Protein AF-A0A521H6G3-F1 (afdb_monomer_lite)

Structure (mmCIF, N/CA/C/O backbone):
data_AF-A0A521H6G3-F1
#
_entry.id   AF-A0A521H6G3-F1
#
loop_
_atom_site.group_PDB
_atom_site.id
_atom_site.type_symbol
_atom_site.label_atom_id
_atom_site.label_alt_id
_atom_site.label_comp_id
_atom_site.label_asym_id
_atom_site.label_entity_id
_atom_site.label_seq_id
_atom_site.pdbx_PDB_ins_code
_atom_site.Cartn_x
_atom_site.Cartn_y
_atom_site.Cartn_z
_atom_site.occupancy
_atom_site.B_iso_or_equiv
_atom_site.auth_seq_id
_atom_site.auth_comp_id
_atom_site.auth_asym_id
_atom_site.auth_atom_id
_atom_site.pdbx_PDB_model_num
ATOM 1 N N . MET A 1 1 ? -47.546 7.426 61.003 1.00 31.09 1 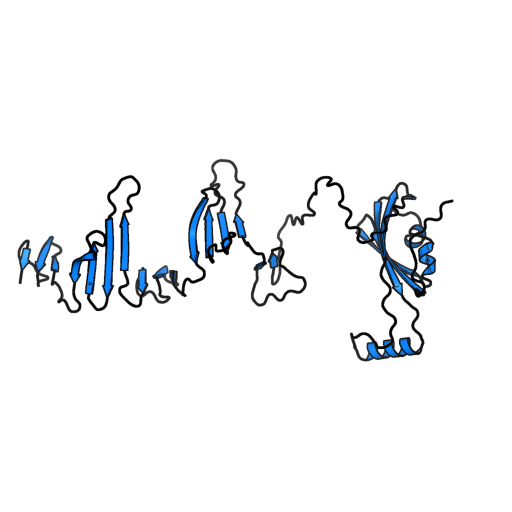MET A N 1
ATOM 2 C CA . MET A 1 1 ? -47.195 6.099 60.453 1.00 31.09 1 MET A CA 1
ATOM 3 C C . MET A 1 1 ? -47.459 6.135 58.958 1.00 31.09 1 MET A C 1
ATOM 5 O O . MET A 1 1 ? -48.602 5.984 58.551 1.00 31.09 1 MET A O 1
ATOM 9 N N . ALA A 1 2 ? -46.444 6.466 58.161 1.00 28.72 2 ALA A N 1
ATOM 10 C CA . ALA A 1 2 ? -46.563 6.468 56.707 1.00 28.72 2 ALA A CA 1
ATOM 11 C C . ALA A 1 2 ? -46.486 5.013 56.223 1.00 28.72 2 ALA A C 1
ATOM 13 O O . ALA A 1 2 ? -45.502 4.331 56.490 1.00 28.72 2 ALA A O 1
ATOM 14 N N . GLN A 1 3 ? -47.551 4.509 55.599 1.00 36.69 3 GLN A N 1
ATOM 15 C CA . GLN A 1 3 ? -47.494 3.245 54.870 1.00 36.69 3 GLN A CA 1
ATOM 16 C C . GLN A 1 3 ? -46.623 3.467 53.631 1.00 36.69 3 GLN A C 1
ATOM 18 O O . GLN A 1 3 ? -47.052 4.150 52.700 1.00 36.69 3 GLN A O 1
ATOM 23 N N . ASP A 1 4 ? -45.413 2.909 53.630 1.00 42.38 4 ASP A N 1
ATOM 24 C CA . ASP A 1 4 ? -44.557 2.824 52.447 1.00 42.38 4 ASP A CA 1
ATOM 25 C C . ASP A 1 4 ? -45.283 2.021 51.357 1.00 42.38 4 ASP A C 1
ATOM 27 O O . ASP A 1 4 ? -45.320 0.790 51.373 1.00 42.38 4 ASP A O 1
ATOM 31 N N . ARG A 1 5 ? -45.922 2.720 50.414 1.00 48.03 5 ARG A N 1
ATOM 32 C CA . ARG A 1 5 ? -46.593 2.109 49.261 1.00 48.03 5 ARG A CA 1
ATOM 33 C C . ARG A 1 5 ? -45.559 1.721 48.205 1.00 48.03 5 ARG A C 1
ATOM 35 O O . ARG A 1 5 ? -45.340 2.454 47.242 1.00 48.03 5 ARG A O 1
ATOM 42 N N . PHE A 1 6 ? -44.944 0.554 48.361 1.00 53.47 6 PHE A N 1
ATOM 43 C CA . PHE A 1 6 ? -44.214 -0.108 47.277 1.00 53.47 6 PHE A CA 1
ATOM 44 C C . PHE A 1 6 ? -45.211 -0.594 46.203 1.00 53.47 6 PHE A C 1
ATOM 46 O O . PHE A 1 6 ? -45.655 -1.728 46.275 1.00 53.47 6 PHE A O 1
ATOM 53 N N . GLN A 1 7 ? -45.568 0.306 45.272 1.00 62.00 7 GLN A N 1
ATOM 54 C CA . GLN A 1 7 ? -46.186 0.129 43.936 1.00 62.00 7 GLN A CA 1
ATOM 55 C C . GLN A 1 7 ? -47.386 -0.837 43.733 1.00 62.00 7 GLN A C 1
ATOM 57 O O . GLN A 1 7 ? -47.749 -1.667 44.558 1.00 62.00 7 GLN A O 1
ATOM 62 N N . SER A 1 8 ? -48.082 -0.649 42.603 1.00 65.94 8 SER A N 1
ATOM 63 C CA . SER A 1 8 ? -49.330 -1.328 42.233 1.00 65.94 8 SER A CA 1
ATOM 64 C C . SER A 1 8 ? -49.100 -2.786 41.829 1.00 65.94 8 SER A C 1
ATOM 66 O O . SER A 1 8 ? -48.560 -3.061 40.759 1.00 65.94 8 SER A O 1
ATOM 68 N N . ILE A 1 9 ? -49.553 -3.718 42.661 1.00 80.31 9 ILE A N 1
ATOM 69 C CA . ILE A 1 9 ? -49.666 -5.137 42.307 1.00 80.31 9 ILE A CA 1
ATOM 70 C C . ILE A 1 9 ? -50.732 -5.271 41.202 1.00 80.31 9 ILE A C 1
ATOM 72 O O . ILE A 1 9 ? -51.843 -4.774 41.409 1.00 80.31 9 ILE A O 1
ATOM 76 N N . PRO A 1 10 ? -50.436 -5.903 40.047 1.00 83.75 10 PRO A N 1
ATOM 77 C CA . PRO A 1 10 ? -51.435 -6.130 39.004 1.00 83.75 10 PRO A CA 1
ATOM 78 C C . PRO A 1 10 ? -52.637 -6.906 39.551 1.00 83.75 10 PRO A C 1
ATOM 80 O O . PRO A 1 10 ? -52.455 -7.876 40.283 1.00 83.75 10 PRO A O 1
ATOM 83 N N . GLU A 1 11 ? -53.857 -6.521 39.173 1.00 83.38 11 GLU A N 1
ATOM 84 C CA . GLU A 1 11 ? -55.089 -7.128 39.707 1.00 83.38 11 GLU A CA 1
ATOM 85 C C . GLU A 1 11 ? -55.165 -8.644 39.455 1.00 83.38 11 GLU A C 1
ATOM 87 O O . GLU A 1 11 ? -55.640 -9.396 40.302 1.00 83.38 11 GLU A O 1
ATOM 92 N N . ALA A 1 12 ? -54.621 -9.111 38.328 1.00 85.56 12 ALA A N 1
ATOM 93 C CA . ALA A 1 12 ? -54.588 -10.528 37.975 1.00 85.56 12 ALA A CA 1
ATOM 94 C C . ALA A 1 12 ? -53.473 -11.336 38.681 1.00 85.56 12 ALA A C 1
ATOM 96 O O . ALA A 1 12 ? -53.420 -12.560 38.543 1.00 85.56 12 ALA A O 1
ATOM 97 N N . ALA A 1 13 ? -52.562 -10.692 39.421 1.00 87.81 13 ALA A N 1
ATOM 98 C CA . ALA A 1 13 ? -51.428 -11.365 40.051 1.00 87.81 13 ALA A CA 1
ATOM 99 C C . ALA A 1 13 ? -51.866 -12.231 41.242 1.00 87.81 13 ALA A C 1
ATOM 101 O O . ALA A 1 13 ? -52.413 -11.737 42.228 1.00 87.81 13 ALA A O 1
ATOM 102 N N . THR A 1 14 ? -51.548 -13.524 41.197 1.00 91.81 14 THR A N 1
ATOM 103 C CA . THR A 1 14 ? -51.842 -14.459 42.291 1.00 91.81 14 THR A CA 1
ATOM 104 C C . THR A 1 14 ? -50.628 -14.751 43.152 1.00 91.81 14 THR A C 1
ATOM 106 O O . THR A 1 14 ? -50.758 -14.794 44.369 1.00 91.81 14 THR A O 1
ATOM 109 N N . SER A 1 15 ? -49.445 -14.882 42.556 1.00 90.75 15 SER A N 1
ATOM 110 C CA . SER A 1 15 ? -48.177 -15.107 43.259 1.00 90.75 15 SER A CA 1
ATOM 111 C C . SER A 1 15 ? -47.088 -14.209 42.685 1.00 90.75 15 SER A C 1
ATOM 113 O O . SER A 1 15 ? -47.284 -13.549 41.659 1.00 90.75 15 SER A O 1
ATOM 115 N N . ALA A 1 16 ? -45.946 -14.146 43.363 1.00 90.94 16 ALA A N 1
ATOM 116 C CA . ALA A 1 16 ? -44.819 -13.379 42.866 1.00 90.94 16 ALA A CA 1
ATOM 117 C C . ALA A 1 16 ? -43.470 -13.889 43.365 1.00 90.94 16 ALA A C 1
ATOM 119 O O . ALA A 1 16 ? -43.362 -14.447 44.453 1.00 90.94 16 ALA A O 1
ATOM 120 N N . GLU A 1 17 ? -42.434 -13.604 42.590 1.00 92.06 17 GLU A N 1
ATOM 121 C CA . GLU A 1 17 ? -41.042 -13.790 42.962 1.00 92.06 17 GLU A CA 1
ATOM 122 C C . GLU A 1 17 ? -40.365 -12.429 43.079 1.00 92.06 17 GLU A C 1
ATOM 124 O O . GLU A 1 17 ? -40.428 -11.614 42.159 1.00 92.06 17 GLU A O 1
ATOM 129 N N . VAL A 1 18 ? -39.685 -12.196 44.198 1.00 91.12 18 VAL A N 1
ATOM 130 C CA . VAL A 1 18 ? -38.827 -11.030 44.391 1.00 91.12 18 VAL A CA 1
ATOM 131 C C . VAL A 1 18 ? -37.377 -11.483 44.345 1.00 91.12 18 VAL A C 1
ATOM 133 O O . VAL A 1 18 ? -36.934 -12.276 45.178 1.00 91.12 18 VAL A O 1
ATOM 136 N N . ARG A 1 19 ? -36.631 -10.941 43.390 1.00 92.69 19 ARG A N 1
ATOM 137 C CA . ARG A 1 19 ? -35.183 -11.080 43.283 1.00 92.69 19 ARG A CA 1
ATOM 138 C C . ARG A 1 19 ? -34.535 -9.790 43.766 1.00 92.69 19 ARG A C 1
ATOM 140 O O . ARG A 1 19 ? -34.855 -8.723 43.249 1.00 92.69 19 ARG A O 1
ATOM 147 N N . VAL A 1 20 ? -33.624 -9.871 44.734 1.00 89.69 20 VAL A N 1
ATOM 148 C CA . VAL A 1 20 ? -32.908 -8.701 45.264 1.00 89.69 20 VAL A CA 1
ATOM 149 C C . VAL A 1 20 ? -31.405 -8.889 45.115 1.00 89.69 20 VAL A C 1
ATOM 151 O O . VAL A 1 20 ? -30.861 -9.920 45.501 1.00 89.69 20 VAL A O 1
ATOM 154 N N . VAL A 1 21 ? -30.738 -7.873 44.574 1.00 87.62 21 VAL A N 1
ATOM 155 C CA . VAL A 1 21 ? -29.281 -7.738 44.562 1.00 87.62 21 VAL A CA 1
ATOM 156 C C . VAL A 1 21 ? -28.878 -6.878 45.755 1.00 87.62 21 VAL A C 1
ATOM 158 O O . VAL A 1 21 ? -29.331 -5.737 45.889 1.00 87.62 21 VAL A O 1
ATOM 161 N N . MET A 1 22 ? -28.061 -7.453 46.631 1.00 84.88 22 MET A N 1
ATOM 162 C CA . MET A 1 22 ? -27.534 -6.819 47.835 1.00 84.88 22 MET A CA 1
ATOM 163 C C . MET A 1 22 ? -26.331 -5.908 47.521 1.00 84.88 22 MET A C 1
ATOM 165 O O . MET A 1 22 ? -25.720 -6.048 46.458 1.00 84.88 22 MET A O 1
ATOM 169 N N . PRO A 1 23 ? -25.938 -5.009 48.445 1.00 79.81 23 PRO A N 1
ATOM 170 C CA . PRO A 1 23 ? -24.787 -4.120 48.262 1.00 79.81 23 PRO A CA 1
ATOM 171 C C . PRO A 1 23 ? -23.452 -4.842 48.030 1.00 79.81 23 PRO A C 1
ATOM 173 O O . PRO A 1 23 ? -22.565 -4.291 47.388 1.00 79.81 23 PRO A O 1
ATOM 176 N N . ASP A 1 24 ? -23.310 -6.067 48.541 1.00 77.25 24 ASP A N 1
ATOM 177 C CA . ASP A 1 24 ? -22.127 -6.921 48.381 1.00 77.25 24 ASP A CA 1
ATOM 178 C C . ASP A 1 24 ? -22.171 -7.796 47.111 1.00 77.25 24 ASP A C 1
ATOM 180 O O . ASP A 1 24 ? -21.312 -8.651 46.909 1.00 77.25 24 ASP A O 1
ATOM 184 N N . GLY A 1 25 ? -23.182 -7.602 46.257 1.00 75.31 25 GLY A N 1
ATOM 185 C CA . GLY A 1 25 ? -23.378 -8.356 45.020 1.00 75.31 25 GLY A CA 1
ATOM 186 C C . GLY A 1 25 ? -24.083 -9.703 45.195 1.00 75.31 25 GLY A C 1
ATOM 187 O O . GLY A 1 25 ? -24.395 -10.351 44.194 1.00 75.31 25 GLY A O 1
ATOM 188 N N . ARG A 1 26 ? -24.398 -10.136 46.426 1.00 83.56 26 ARG A N 1
ATOM 189 C CA . ARG A 1 26 ? -25.187 -11.357 46.642 1.00 83.56 26 ARG A CA 1
ATOM 190 C C . ARG A 1 26 ? -26.602 -11.191 46.102 1.00 83.56 26 ARG A C 1
ATOM 192 O O . ARG A 1 26 ? -27.211 -10.130 46.214 1.00 83.56 26 ARG A O 1
ATOM 199 N N . ILE A 1 27 ? -27.151 -12.277 45.567 1.00 85.88 27 ILE A N 1
ATOM 200 C CA . ILE A 1 27 ? -28.510 -12.311 45.025 1.00 85.88 27 ILE A CA 1
ATOM 201 C C . ILE A 1 27 ? -29.369 -13.213 45.904 1.00 85.88 27 ILE A C 1
ATOM 203 O O . ILE A 1 27 ? -28.980 -14.340 46.213 1.00 85.88 27 ILE A O 1
ATOM 207 N N . THR A 1 28 ? -30.547 -12.731 46.292 1.00 86.81 28 THR A N 1
ATOM 208 C CA . THR A 1 28 ? -31.575 -13.548 46.940 1.00 86.81 28 THR A CA 1
ATOM 209 C C . THR A 1 28 ? -32.836 -13.599 46.107 1.00 86.81 28 THR A C 1
ATOM 211 O O . THR A 1 28 ? -33.206 -12.638 45.437 1.00 86.81 28 THR A O 1
ATOM 214 N N . HIS A 1 29 ? -33.494 -14.749 46.174 1.00 90.19 29 HIS A N 1
ATOM 215 C CA . HIS A 1 29 ? -34.778 -15.005 45.546 1.00 90.19 29 HIS A CA 1
ATOM 216 C C . HIS A 1 29 ? -35.776 -15.350 46.636 1.00 90.19 29 HIS A C 1
ATOM 218 O O . HIS A 1 29 ? -35.475 -16.146 47.531 1.00 90.19 29 HIS A O 1
ATOM 224 N N . ARG A 1 30 ? -36.964 -14.759 46.567 1.00 88.88 30 ARG A N 1
ATOM 225 C CA . ARG A 1 30 ? -38.040 -15.059 47.498 1.00 88.88 30 ARG A CA 1
ATOM 226 C C . ARG A 1 30 ? -39.362 -15.196 46.773 1.00 88.88 30 ARG A C 1
ATOM 228 O O . ARG A 1 30 ? -39.828 -14.258 46.136 1.00 88.88 30 ARG A O 1
ATOM 235 N N . GLN A 1 31 ? -39.954 -16.371 46.921 1.00 91.75 31 GLN A N 1
ATOM 236 C CA . GLN A 1 31 ? -41.274 -16.690 46.400 1.00 91.75 31 GLN A CA 1
ATOM 237 C C . GLN A 1 31 ? -42.350 -16.281 47.411 1.00 91.75 31 GLN A C 1
ATOM 239 O O . GLN A 1 31 ? -42.175 -16.450 48.620 1.00 91.75 31 GLN A O 1
ATOM 244 N N . PHE A 1 32 ? -43.455 -15.751 46.899 1.00 90.31 32 PHE A N 1
ATOM 245 C CA . PHE A 1 32 ? -44.647 -15.379 47.647 1.00 90.31 32 PHE A CA 1
ATOM 246 C C . PHE A 1 32 ? -45.860 -16.065 47.027 1.00 90.31 32 PHE A C 1
ATOM 248 O O . PHE A 1 32 ? -46.246 -15.757 45.898 1.00 90.31 32 PHE A O 1
ATOM 255 N N . ASP A 1 33 ? -46.507 -16.938 47.799 1.00 89.88 33 ASP A N 1
ATOM 256 C CA . ASP A 1 33 ? -47.715 -17.659 47.369 1.00 89.88 33 ASP A CA 1
ATOM 257 C C . ASP A 1 33 ? -48.906 -16.724 47.121 1.00 89.88 33 ASP A C 1
ATOM 259 O O . ASP A 1 33 ? -49.859 -17.086 46.436 1.00 89.88 33 ASP A O 1
ATOM 263 N N . ARG A 1 34 ? -48.855 -15.512 47.689 1.00 89.31 34 ARG A N 1
ATOM 264 C CA . ARG A 1 34 ? -49.832 -14.444 47.477 1.00 89.31 34 ARG A CA 1
ATOM 265 C C . ARG A 1 34 ? -49.117 -13.165 47.062 1.00 89.31 34 ARG A C 1
ATOM 267 O O . ARG A 1 34 ? -48.385 -12.588 47.864 1.00 89.31 34 ARG A O 1
ATOM 274 N N . ALA A 1 35 ? -49.394 -12.667 45.858 1.00 87.75 35 ALA A N 1
ATOM 275 C CA . ALA A 1 35 ? -48.795 -11.432 45.337 1.00 87.75 35 ALA A CA 1
ATOM 276 C C . ALA A 1 35 ? -49.002 -10.221 46.274 1.00 87.75 35 ALA A C 1
ATOM 278 O O . ALA A 1 35 ? -48.122 -9.372 46.406 1.00 87.75 35 ALA A O 1
ATOM 279 N N . ALA A 1 36 ? -50.124 -10.187 47.005 1.00 86.56 36 ALA A N 1
ATOM 280 C CA . ALA A 1 36 ? -50.428 -9.169 48.014 1.00 86.56 36 ALA A CA 1
ATOM 281 C C . ALA A 1 36 ? -49.380 -9.048 49.136 1.00 86.56 36 ALA A C 1
ATOM 283 O O . ALA A 1 36 ? -49.264 -7.994 49.760 1.00 86.56 36 ALA A O 1
ATOM 284 N N . GLU A 1 37 ? -48.592 -10.092 49.405 1.00 86.69 37 GLU A N 1
ATOM 285 C CA . GLU A 1 37 ? -47.565 -10.047 50.451 1.00 86.69 37 GLU A CA 1
ATOM 286 C C . GLU A 1 37 ? -46.374 -9.158 50.104 1.00 86.69 37 GLU A C 1
ATOM 288 O O . GLU A 1 37 ? -45.684 -8.693 51.014 1.00 86.69 37 GLU A O 1
ATOM 293 N N . ILE A 1 38 ? -46.178 -8.839 48.822 1.00 85.94 38 ILE A N 1
ATOM 294 C CA . ILE A 1 38 ? -45.153 -7.888 48.381 1.00 85.94 38 ILE A CA 1
ATOM 295 C C . ILE A 1 38 ? -45.365 -6.521 49.028 1.00 85.94 38 ILE A C 1
ATOM 297 O O . ILE A 1 38 ? -44.388 -5.873 49.405 1.00 85.94 38 ILE A O 1
ATOM 301 N N . ALA A 1 39 ? -46.622 -6.116 49.240 1.00 82.50 39 ALA A N 1
ATOM 302 C CA . ALA A 1 39 ? -46.975 -4.829 49.834 1.00 82.50 39 ALA A CA 1
ATOM 303 C C . ALA A 1 39 ? -46.455 -4.653 51.275 1.00 82.50 39 ALA A C 1
ATOM 305 O O . ALA A 1 39 ? -46.417 -3.534 51.779 1.00 82.50 39 ALA A O 1
ATOM 306 N N . LYS A 1 40 ? -46.010 -5.732 51.942 1.00 82.31 40 LYS A N 1
ATOM 307 C CA . LYS A 1 40 ? -45.325 -5.664 53.246 1.00 82.31 40 LYS A CA 1
ATOM 308 C C . LYS A 1 40 ? -43.911 -5.052 53.146 1.00 82.31 40 LYS A C 1
ATOM 310 O O . LYS A 1 40 ? -43.298 -4.768 54.174 1.00 82.31 40 LYS A O 1
ATOM 315 N N . GLY A 1 41 ? -43.404 -4.841 51.929 1.00 81.81 41 GLY A N 1
ATOM 316 C CA . GLY A 1 41 ? -42.199 -4.071 51.625 1.00 81.81 41 GLY A CA 1
ATOM 317 C C . GLY A 1 41 ? -40.868 -4.808 51.844 1.00 81.81 41 GLY A C 1
ATOM 318 O O . GLY A 1 41 ? -40.845 -5.956 52.296 1.00 81.81 41 GLY A O 1
ATOM 319 N N . PRO A 1 42 ? -39.725 -4.154 51.563 1.00 83.31 42 PRO A N 1
ATOM 320 C CA . PRO A 1 42 ? -38.432 -4.830 51.463 1.00 83.31 42 PRO A CA 1
ATOM 321 C C . PRO A 1 42 ? -37.895 -5.415 52.768 1.00 83.31 42 PRO A C 1
ATOM 323 O O . PRO A 1 42 ? -37.175 -6.409 52.730 1.00 83.31 42 PRO A O 1
ATOM 326 N N . ARG A 1 43 ? -38.303 -4.891 53.932 1.00 83.44 43 ARG A N 1
ATOM 327 C CA . ARG A 1 43 ? -38.038 -5.545 55.231 1.00 83.44 43 ARG A CA 1
ATOM 328 C C . ARG A 1 43 ? -38.638 -6.947 55.265 1.00 83.44 43 ARG A C 1
ATOM 330 O O . ARG A 1 43 ? -38.002 -7.888 55.731 1.00 83.44 43 ARG A O 1
ATOM 337 N N . HIS A 1 44 ? -39.849 -7.098 54.734 1.00 84.88 44 HIS A N 1
ATOM 338 C CA . HIS A 1 44 ? -40.475 -8.402 54.636 1.00 84.88 44 HIS A CA 1
ATOM 339 C C . HIS A 1 44 ? -39.757 -9.296 53.632 1.00 84.88 44 HIS A C 1
ATOM 341 O O . HIS A 1 44 ? -39.700 -10.488 53.885 1.00 84.88 44 HIS A O 1
ATOM 347 N N . TRP A 1 45 ? -39.182 -8.759 52.550 1.00 86.12 45 TRP A N 1
ATOM 348 C CA . TRP A 1 45 ? -38.470 -9.544 51.533 1.00 86.12 45 TRP A CA 1
ATOM 349 C C . TRP A 1 45 ? -37.115 -10.063 52.035 1.00 86.12 45 TRP A C 1
ATOM 351 O O . TRP A 1 45 ? -36.803 -11.237 51.838 1.00 86.12 45 TRP A O 1
ATOM 361 N N . LEU A 1 46 ? -36.357 -9.210 52.730 1.00 80.50 46 LEU A N 1
ATOM 362 C CA . LEU A 1 46 ? -34.967 -9.441 53.140 1.00 80.50 46 LEU A CA 1
ATOM 363 C C . LEU A 1 46 ? -34.803 -10.198 54.470 1.00 80.50 46 LEU A C 1
ATOM 365 O O . LEU A 1 46 ? -33.752 -10.790 54.696 1.00 80.50 46 LEU A O 1
ATOM 369 N N . GLY A 1 47 ? -35.817 -10.195 55.345 1.00 74.38 47 GLY A N 1
ATOM 370 C CA . GLY A 1 47 ? -35.705 -10.742 56.704 1.00 74.38 47 GLY A CA 1
ATOM 371 C C . GLY A 1 47 ? -35.200 -9.707 57.722 1.00 74.38 47 GLY A C 1
ATOM 372 O O . GLY A 1 47 ? -35.335 -8.502 57.518 1.00 74.38 47 GLY A O 1
ATOM 373 N N . THR A 1 48 ? -34.669 -10.161 58.862 1.00 67.75 48 THR A N 1
ATOM 374 C CA . THR A 1 48 ? -34.229 -9.275 59.957 1.00 67.75 48 THR A CA 1
ATOM 375 C C . THR A 1 48 ? -32.805 -8.754 59.739 1.00 67.75 48 THR A C 1
ATOM 377 O O . THR A 1 48 ? -31.897 -9.552 59.525 1.00 67.75 48 THR A O 1
ATOM 380 N N . SER A 1 49 ? -32.620 -7.435 59.880 1.00 75.38 49 SER A N 1
ATOM 381 C CA . SER A 1 49 ? -31.334 -6.704 59.853 1.00 75.38 49 SER A CA 1
ATOM 382 C C . SER A 1 49 ? -30.595 -6.677 58.503 1.00 75.38 49 SER A C 1
ATOM 384 O O . SER A 1 49 ? -29.547 -7.308 58.364 1.00 75.38 49 SER A O 1
ATOM 386 N N . PRO A 1 50 ? -31.093 -5.924 57.502 1.00 81.25 50 PRO A N 1
ATOM 387 C CA . PRO A 1 50 ? -30.354 -5.711 56.262 1.00 81.25 50 PRO A CA 1
ATOM 388 C C . PRO A 1 50 ? -29.102 -4.858 56.495 1.00 81.25 50 PRO A C 1
ATOM 390 O O . PRO A 1 50 ? -29.130 -3.902 57.269 1.00 81.25 50 PRO A O 1
ATOM 393 N N . ALA A 1 51 ? -28.013 -5.192 55.802 1.00 83.69 51 ALA A N 1
ATOM 394 C CA . ALA A 1 51 ? -26.799 -4.384 55.802 1.00 83.69 51 ALA A CA 1
ATOM 395 C C . ALA A 1 51 ? -27.053 -3.017 55.152 1.00 83.69 51 ALA A C 1
ATOM 397 O O . ALA A 1 51 ? -27.872 -2.902 54.235 1.00 83.69 51 ALA A O 1
ATOM 398 N N . ASP A 1 52 ? -26.323 -1.997 55.590 1.00 82.19 52 ASP A N 1
ATOM 399 C CA . ASP A 1 52 ? -26.373 -0.679 54.965 1.00 82.19 52 ASP A CA 1
ATOM 400 C C . ASP A 1 52 ? -25.849 -0.738 53.522 1.00 82.19 52 ASP A C 1
ATOM 402 O O . ASP A 1 52 ? -24.857 -1.403 53.223 1.00 82.19 52 ASP A O 1
ATOM 406 N N . GLY A 1 53 ? -26.513 -0.022 52.615 1.00 78.56 53 GLY A N 1
ATOM 407 C CA . GLY A 1 53 ? -26.126 0.051 51.207 1.00 78.56 53 GLY A CA 1
ATOM 408 C C . GLY A 1 53 ? -27.306 0.143 50.242 1.00 78.56 53 GLY A C 1
ATOM 409 O O . GLY A 1 53 ? -28.462 0.265 50.648 1.00 78.56 53 GLY A O 1
ATOM 410 N N . LEU A 1 54 ? -27.001 0.143 48.942 1.00 83.12 54 LEU A N 1
ATOM 411 C CA . LEU A 1 54 ? -27.993 0.195 47.867 1.00 83.12 54 LEU A CA 1
ATOM 412 C C . LEU A 1 54 ? -28.440 -1.218 47.480 1.00 83.12 54 LEU A C 1
ATOM 414 O O . LEU A 1 54 ? -27.609 -2.058 47.149 1.00 83.12 54 LEU A O 1
ATOM 418 N N . TYR A 1 55 ? -29.749 -1.437 47.452 1.00 86.19 55 TYR A N 1
ATOM 419 C CA . TYR A 1 55 ? -30.368 -2.671 46.986 1.00 86.19 55 TYR A CA 1
ATOM 420 C C . TYR A 1 55 ? -31.106 -2.403 45.680 1.00 86.19 55 TYR A C 1
ATOM 422 O O . TYR A 1 55 ? -31.781 -1.380 45.542 1.00 86.19 55 TYR A O 1
ATOM 430 N N . ARG A 1 56 ? -31.016 -3.339 44.735 1.00 87.12 56 ARG A N 1
ATOM 431 C CA . ARG A 1 56 ? -31.816 -3.338 43.501 1.00 87.12 56 ARG A CA 1
ATOM 432 C C . ARG A 1 56 ? -32.716 -4.556 43.498 1.00 87.12 56 ARG A C 1
ATOM 434 O O . ARG A 1 56 ? -32.277 -5.625 43.912 1.00 87.12 56 ARG A O 1
ATOM 441 N N . TYR A 1 57 ? -33.951 -4.409 43.043 1.00 85.88 57 TYR A N 1
ATOM 442 C CA . TYR A 1 57 ? -34.903 -5.509 43.031 1.00 85.88 57 TYR A CA 1
ATOM 443 C C . TYR A 1 57 ? -35.648 -5.628 41.704 1.00 85.88 57 TYR A C 1
ATOM 445 O O . TYR A 1 57 ? -35.867 -4.646 40.997 1.00 85.88 57 TYR A O 1
ATOM 453 N N . GLU A 1 58 ? -36.047 -6.859 41.411 1.00 88.88 58 GLU A N 1
ATOM 454 C CA . GLU A 1 58 ? -36.947 -7.256 40.335 1.00 88.88 58 GLU A CA 1
ATOM 455 C C . GLU A 1 58 ? -38.086 -8.069 40.961 1.00 88.88 58 GLU A C 1
ATOM 457 O O . GLU A 1 58 ? -37.843 -8.999 41.731 1.00 88.88 58 GLU A O 1
ATOM 462 N N . ILE A 1 59 ? -39.327 -7.719 40.637 1.00 88.00 59 ILE A N 1
ATOM 463 C CA . ILE A 1 59 ? -40.531 -8.431 41.057 1.00 88.00 59 ILE A CA 1
ATOM 464 C C . ILE A 1 59 ? -41.181 -9.009 39.810 1.00 88.00 59 ILE A C 1
ATOM 466 O O . ILE A 1 59 ? -41.587 -8.266 38.915 1.00 88.00 59 ILE A O 1
ATOM 470 N N . ARG A 1 60 ? -41.315 -10.331 39.765 1.00 89.50 60 ARG A N 1
ATOM 471 C CA . ARG A 1 60 ? -42.040 -11.043 38.712 1.00 89.50 60 ARG A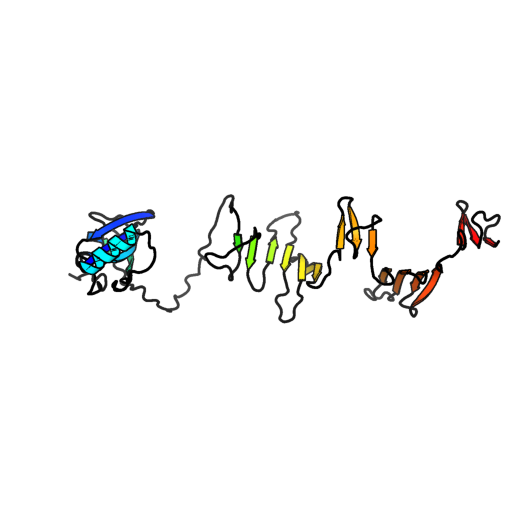 CA 1
ATOM 472 C C . ARG A 1 60 ? -43.356 -11.548 39.268 1.00 89.50 60 ARG A C 1
ATOM 474 O O . ARG A 1 60 ? -43.367 -12.239 40.281 1.00 89.50 60 ARG A O 1
ATOM 481 N N . PHE A 1 61 ? -44.457 -11.220 38.603 1.00 88.19 61 PHE A N 1
ATOM 482 C CA . PHE A 1 61 ? -45.785 -11.679 38.995 1.00 88.19 61 PHE A CA 1
ATOM 483 C C . PHE A 1 61 ? -46.210 -12.887 38.164 1.00 88.19 61 PHE A C 1
ATOM 485 O O . PHE A 1 61 ? -45.928 -12.968 36.970 1.00 88.19 61 PHE A O 1
ATOM 492 N N . ALA A 1 62 ? -46.938 -13.800 38.795 1.00 87.31 62 ALA A N 1
ATOM 493 C CA . ALA A 1 62 ? -47.574 -14.931 38.140 1.00 87.31 62 ALA A CA 1
ATOM 494 C C . ALA A 1 62 ? -49.090 -14.885 38.354 1.00 87.31 62 ALA A C 1
ATOM 496 O O . ALA A 1 62 ? -49.579 -14.434 39.392 1.00 87.31 62 ALA A O 1
ATOM 497 N N . GLN A 1 63 ? -49.824 -15.356 37.348 1.00 87.56 63 GLN A N 1
ATOM 498 C CA . GLN A 1 63 ? -51.282 -15.476 37.357 1.00 87.56 63 GLN A CA 1
ATOM 499 C C . GLN A 1 63 ? -51.673 -16.936 37.579 1.00 87.56 63 GLN A C 1
ATOM 501 O O . GLN A 1 63 ? -51.002 -17.849 37.088 1.00 87.56 63 GLN A O 1
ATOM 506 N N . ALA A 1 64 ? -52.782 -17.169 38.279 1.00 85.00 64 ALA A N 1
ATOM 507 C CA . ALA A 1 64 ? -53.323 -18.508 38.421 1.00 85.00 64 ALA A CA 1
ATOM 508 C C . ALA A 1 64 ? -53.936 -18.942 37.091 1.00 85.00 64 ALA A C 1
ATOM 510 O O . ALA A 1 64 ? -54.844 -18.306 36.562 1.00 85.00 64 ALA A O 1
ATOM 511 N N . LEU A 1 65 ? -53.448 -20.063 36.573 1.00 84.00 65 LEU A N 1
ATOM 512 C CA . LEU A 1 65 ? -54.020 -20.700 35.397 1.00 84.00 65 LEU A CA 1
ATOM 513 C C . LEU A 1 65 ? -55.252 -21.522 35.794 1.00 84.00 65 LEU A C 1
ATOM 515 O O . LEU A 1 65 ? -55.236 -22.229 36.811 1.00 84.00 65 LEU A O 1
ATOM 519 N N . SER A 1 66 ? -56.294 -21.469 34.962 1.00 84.62 66 SER A N 1
ATOM 520 C CA . SER A 1 66 ? -57.435 -22.387 35.0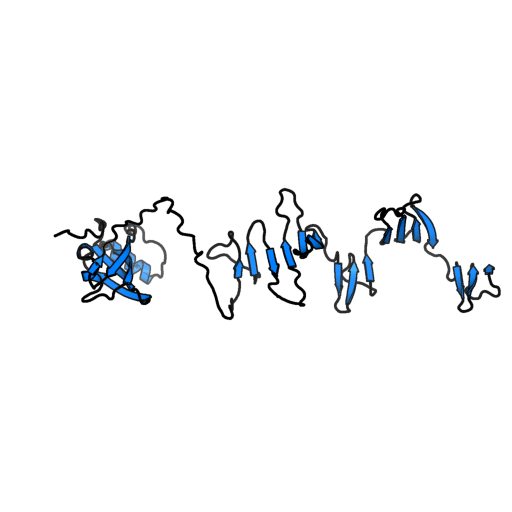36 1.00 84.62 66 SER A CA 1
ATOM 521 C C . SER A 1 66 ? -56.987 -23.840 34.844 1.00 84.62 66 SER A C 1
ATOM 523 O O . SER A 1 66 ? -55.890 -24.118 34.359 1.00 84.62 66 SER A O 1
ATOM 525 N N . GLU A 1 67 ? -57.838 -24.795 35.214 1.00 82.75 67 GLU A N 1
ATOM 526 C CA . GLU A 1 67 ? -57.522 -26.222 35.092 1.00 82.75 67 GLU A CA 1
ATOM 527 C C . GLU A 1 67 ? -57.223 -26.638 33.643 1.00 82.75 67 GLU A C 1
ATOM 529 O O . GLU A 1 67 ? -56.248 -27.348 33.397 1.00 82.75 67 GLU A O 1
ATOM 534 N N . VAL A 1 68 ? -57.975 -26.089 32.685 1.00 84.00 68 VAL A N 1
ATOM 535 C CA . VAL A 1 68 ? -57.765 -26.298 31.244 1.00 84.00 68 VAL A CA 1
ATOM 536 C C . VAL A 1 68 ? -56.417 -25.729 30.791 1.00 84.00 68 VAL A C 1
ATOM 538 O O . VAL A 1 68 ? -55.651 -26.414 30.117 1.00 84.00 68 VAL A O 1
ATOM 541 N N . GLN A 1 69 ? -56.070 -24.509 31.216 1.00 84.31 69 GLN A N 1
ATOM 542 C CA . GLN A 1 69 ? -54.779 -23.890 30.890 1.00 84.31 69 GLN A CA 1
ATOM 543 C C . GLN A 1 69 ? -53.606 -24.651 31.522 1.00 84.31 69 GLN A C 1
ATOM 545 O O . GLN A 1 69 ? -52.579 -24.848 30.877 1.00 84.31 69 GLN A O 1
ATOM 550 N N . ARG A 1 70 ? -53.741 -25.132 32.765 1.00 79.88 70 ARG A N 1
ATOM 551 C CA . ARG A 1 70 ? -52.705 -25.959 33.407 1.00 79.88 70 ARG A CA 1
ATOM 552 C C . ARG A 1 70 ? -52.472 -27.264 32.653 1.00 79.88 70 ARG A C 1
ATOM 554 O O . ARG A 1 70 ? -51.314 -27.630 32.464 1.00 79.88 70 ARG A O 1
ATOM 561 N N . ALA A 1 71 ? -53.538 -27.934 32.214 1.00 81.06 71 ALA A N 1
ATOM 562 C CA . ALA A 1 71 ? -53.437 -29.156 31.420 1.00 81.06 71 ALA A CA 1
ATOM 563 C C . ALA A 1 71 ? -52.735 -28.895 30.078 1.00 81.06 71 ALA A C 1
ATOM 565 O O . ALA A 1 71 ? -51.791 -29.605 29.736 1.00 81.06 71 ALA A O 1
ATOM 566 N N . ALA A 1 72 ? -53.105 -27.814 29.384 1.00 80.00 72 ALA A N 1
ATOM 567 C CA . ALA A 1 72 ? -52.477 -27.419 28.126 1.00 80.00 72 ALA A CA 1
ATOM 568 C C . ALA A 1 72 ? -50.985 -27.054 28.297 1.00 80.00 72 ALA A C 1
ATOM 570 O O . ALA A 1 72 ? -50.146 -27.490 27.512 1.00 80.00 72 ALA A O 1
ATOM 571 N N . ALA A 1 73 ? -50.619 -26.328 29.365 1.00 74.25 73 ALA A N 1
ATOM 572 C CA . ALA A 1 73 ? -49.216 -26.042 29.690 1.00 74.25 73 ALA A CA 1
ATOM 573 C C . ALA A 1 73 ? -48.408 -27.307 30.012 1.00 74.25 73 ALA A C 1
ATOM 575 O O . ALA A 1 73 ? -47.233 -27.397 29.662 1.00 74.25 73 ALA A O 1
ATOM 576 N N . ALA A 1 74 ? -49.001 -28.260 30.736 1.00 77.75 74 ALA A N 1
ATOM 577 C CA . ALA A 1 74 ? -48.339 -29.510 31.093 1.00 77.75 74 ALA A CA 1
ATOM 578 C C . ALA A 1 74 ? -48.102 -30.389 29.856 1.00 77.75 74 ALA A C 1
ATOM 580 O O . ALA A 1 74 ? -47.005 -30.922 29.698 1.00 77.75 74 ALA A O 1
ATOM 581 N N . GLN A 1 75 ? -49.089 -30.472 28.960 1.00 78.19 75 GLN A N 1
ATOM 582 C CA . GLN A 1 75 ? -48.975 -31.195 27.697 1.00 78.19 75 GLN A CA 1
ATOM 583 C C . GLN A 1 75 ? -47.903 -30.581 26.784 1.00 78.19 75 GLN A C 1
ATOM 585 O O . GLN A 1 75 ? -47.007 -31.293 26.340 1.00 78.19 75 GLN A O 1
ATOM 590 N N . ALA A 1 76 ? -47.912 -29.256 26.596 1.00 77.50 76 ALA A N 1
ATOM 591 C CA . ALA A 1 76 ? -46.917 -28.570 25.768 1.00 77.50 76 ALA A CA 1
ATOM 592 C C . ALA A 1 76 ? -45.473 -28.783 26.265 1.00 77.50 76 ALA A C 1
ATOM 594 O O . ALA A 1 76 ? -44.557 -28.975 25.465 1.00 77.50 76 ALA A O 1
ATOM 595 N N . ARG A 1 77 ? -45.261 -28.810 27.592 1.00 73.56 77 ARG A N 1
ATOM 596 C CA . ARG A 1 77 ? -43.948 -29.125 28.185 1.00 73.56 77 ARG A CA 1
ATOM 597 C C . ARG A 1 77 ? -43.537 -30.583 27.971 1.00 73.56 77 ARG A C 1
ATOM 599 O O . ARG A 1 77 ? -42.354 -30.834 27.766 1.00 73.56 77 ARG A O 1
ATOM 606 N N . ALA A 1 78 ? -44.478 -31.528 28.017 1.00 76.19 78 ALA A N 1
ATOM 607 C CA . ALA A 1 78 ? -44.201 -32.946 27.767 1.00 76.19 78 ALA A CA 1
ATOM 608 C C . ALA A 1 78 ? -43.829 -33.222 26.298 1.00 76.19 78 ALA A C 1
ATOM 610 O O . ALA A 1 78 ? -43.033 -34.115 26.023 1.00 76.19 78 ALA A O 1
ATOM 611 N N . GLU A 1 79 ? -44.360 -32.422 25.373 1.00 79.62 79 GLU A N 1
ATOM 612 C CA . GLU A 1 79 ? -44.076 -32.491 23.934 1.00 79.62 79 GLU A CA 1
ATOM 613 C C . GLU A 1 79 ? -42.824 -31.683 23.521 1.00 79.62 79 GLU A C 1
ATOM 615 O O . GLU A 1 79 ? -42.448 -31.679 22.351 1.00 79.62 79 GLU A O 1
ATOM 620 N N . GLY A 1 80 ? -42.146 -31.013 24.466 1.00 67.69 80 GLY A N 1
ATOM 621 C CA . GLY A 1 80 ? -40.923 -30.240 24.208 1.00 67.69 80 GLY A CA 1
ATOM 622 C C . GLY A 1 80 ? -41.143 -28.916 23.463 1.00 67.69 80 GLY A C 1
ATOM 623 O O . GLY A 1 80 ? -40.189 -28.344 22.934 1.00 67.69 80 GLY A O 1
ATOM 624 N N . GLY A 1 81 ? -42.381 -28.417 23.407 1.00 64.31 81 GLY A N 1
ATOM 625 C CA . GLY A 1 81 ? -42.726 -27.182 22.705 1.00 64.31 81 GLY A CA 1
ATOM 626 C C . GLY A 1 81 ? -42.238 -25.923 23.432 1.00 64.31 81 GLY A C 1
ATOM 627 O O . GLY A 1 81 ? -42.451 -25.763 24.633 1.00 64.31 81 GLY A O 1
ATOM 628 N N . THR A 1 82 ? -41.613 -24.999 22.696 1.00 55.72 82 THR A N 1
ATOM 629 C CA . THR A 1 82 ? -41.149 -23.685 23.193 1.00 55.72 82 THR A CA 1
ATOM 630 C C . THR A 1 82 ? -42.090 -22.525 22.838 1.00 55.72 82 THR A C 1
ATOM 632 O O . THR A 1 82 ? -41.834 -21.386 23.226 1.00 55.72 82 THR A O 1
ATOM 635 N N . ALA A 1 83 ? -43.176 -22.796 22.106 1.00 57.56 83 ALA A N 1
ATOM 636 C CA . ALA A 1 83 ? -44.152 -21.799 21.670 1.00 57.56 83 ALA A CA 1
ATOM 637 C C . ALA A 1 83 ? -45.196 -21.469 22.754 1.00 57.56 83 ALA A C 1
ATOM 639 O O . ALA A 1 83 ? -45.525 -22.297 23.607 1.00 57.56 83 ALA A O 1
ATOM 640 N N . SER A 1 84 ? -45.744 -20.253 22.698 1.00 59.91 84 SER A N 1
ATOM 641 C CA . SER A 1 84 ? -46.862 -19.810 23.533 1.00 59.91 84 SER A CA 1
ATOM 642 C C . SER A 1 84 ? -48.114 -20.652 23.261 1.00 59.91 84 SER A C 1
ATOM 644 O O . SER A 1 84 ? -48.575 -20.754 22.128 1.00 59.91 84 SER A O 1
ATOM 646 N N . VAL A 1 85 ? -48.672 -21.252 24.315 1.00 67.81 85 VAL A N 1
ATOM 647 C CA . VAL A 1 85 ? -49.905 -22.048 24.240 1.00 67.81 85 VAL A CA 1
ATOM 648 C C . VAL A 1 85 ? -51.101 -21.112 24.044 1.00 67.81 85 VAL A C 1
ATOM 650 O O . VAL A 1 85 ? -51.264 -20.142 24.788 1.00 67.81 85 VAL A O 1
ATOM 653 N N . GLU A 1 86 ? -51.934 -21.394 23.044 1.00 69.25 86 GLU A N 1
ATOM 654 C CA . GLU A 1 86 ? -53.127 -20.604 22.730 1.00 69.25 86 GLU A CA 1
ATOM 655 C C . GLU A 1 86 ? -54.089 -20.553 23.934 1.00 69.25 86 GLU A C 1
ATOM 657 O O . GLU A 1 86 ? -54.343 -21.561 24.595 1.00 69.25 86 GLU A O 1
ATOM 662 N N . GLY A 1 87 ? -54.590 -19.358 24.266 1.00 71.25 87 GLY A N 1
ATOM 663 C CA . GLY A 1 87 ? -55.460 -19.140 25.430 1.00 71.25 87 GLY A CA 1
ATOM 664 C C . GLY A 1 87 ? -54.738 -18.946 26.772 1.00 71.25 87 GLY A C 1
ATOM 665 O O . GLY A 1 87 ? -55.404 -18.875 27.809 1.00 71.25 87 GLY A O 1
ATOM 666 N N . MET A 1 88 ? -53.404 -18.842 26.790 1.00 77.75 88 MET A N 1
ATOM 667 C CA . MET A 1 88 ? -52.658 -18.391 27.973 1.00 77.75 88 MET A CA 1
ATOM 668 C C . MET A 1 88 ? -52.879 -16.896 28.242 1.00 77.75 88 MET A C 1
ATOM 670 O O . MET A 1 88 ? -52.921 -16.114 27.291 1.00 77.75 88 MET A O 1
ATOM 674 N N . PRO A 1 89 ? -52.990 -16.472 29.515 1.00 77.62 89 PRO A N 1
ATOM 675 C CA . PRO A 1 89 ? -53.031 -15.055 29.845 1.00 77.62 89 PRO A CA 1
ATOM 676 C C . PRO A 1 89 ? -51.687 -14.393 29.512 1.00 77.62 89 PRO A C 1
ATOM 678 O O . PRO A 1 89 ? -50.628 -15.015 29.631 1.00 77.62 89 PRO A O 1
ATOM 681 N N . GLU A 1 90 ? -51.735 -13.126 29.107 1.00 78.19 90 GLU A N 1
ATOM 682 C CA . GLU A 1 90 ? -50.543 -12.332 28.799 1.00 78.19 90 GLU A CA 1
ATOM 683 C C . GLU A 1 90 ? -49.623 -12.233 30.023 1.00 78.19 90 GLU A C 1
ATOM 685 O O . GLU A 1 90 ? -50.093 -12.133 31.157 1.00 78.19 90 GLU A O 1
ATOM 690 N N . ALA A 1 91 ? -48.305 -12.278 29.815 1.00 78.56 91 ALA A N 1
ATOM 691 C CA . ALA A 1 91 ? -47.347 -12.165 30.908 1.00 78.56 91 ALA A CA 1
ATOM 692 C C . ALA A 1 91 ? -47.504 -10.823 31.643 1.00 78.56 91 ALA A C 1
ATOM 694 O O . ALA A 1 91 ? -47.576 -9.762 31.028 1.00 78.56 91 ALA A O 1
ATOM 695 N N . LEU A 1 92 ? -47.524 -10.868 32.977 1.00 82.12 92 LEU A N 1
ATOM 696 C CA . LEU A 1 92 ? -47.576 -9.654 33.785 1.00 82.12 92 LEU A CA 1
ATOM 697 C C . LEU A 1 92 ? -46.229 -8.931 33.731 1.00 82.12 92 LEU A C 1
ATOM 699 O O . LEU A 1 92 ? -45.176 -9.558 33.866 1.00 82.12 92 LEU A O 1
ATOM 703 N N . ALA A 1 93 ? -46.272 -7.607 33.579 1.00 79.88 93 ALA A N 1
ATOM 704 C CA . ALA A 1 93 ? -45.077 -6.776 33.573 1.00 79.88 93 ALA A CA 1
ATOM 705 C C . ALA A 1 93 ? -44.288 -6.941 34.881 1.00 79.88 93 ALA A C 1
ATOM 707 O O . ALA A 1 93 ? -44.844 -6.846 35.980 1.00 79.88 93 ALA A O 1
ATOM 708 N N . ALA A 1 94 ? -42.982 -7.182 34.756 1.00 81.56 94 ALA A N 1
ATOM 709 C CA . ALA A 1 94 ? -42.083 -7.178 35.898 1.00 81.56 94 ALA A CA 1
ATOM 710 C C . ALA A 1 94 ? -41.890 -5.744 36.411 1.00 81.56 94 ALA A C 1
ATOM 712 O O . ALA A 1 94 ? -41.853 -4.789 35.634 1.00 81.56 94 ALA A O 1
ATOM 713 N N . VAL A 1 95 ? -41.753 -5.605 37.727 1.00 82.81 95 VAL A N 1
ATOM 714 C CA . VAL A 1 95 ? -41.500 -4.321 38.386 1.00 82.81 95 VAL A CA 1
ATOM 715 C C . VAL A 1 95 ? -40.054 -4.275 38.849 1.00 82.81 95 VAL A C 1
ATOM 717 O O . VAL A 1 95 ? -39.572 -5.203 39.496 1.00 82.81 95 VAL A O 1
ATOM 720 N N . PHE A 1 96 ? -39.377 -3.171 38.556 1.00 78.06 96 PHE A N 1
ATOM 721 C CA . PHE A 1 96 ? -37.990 -2.942 38.937 1.00 78.06 96 PHE A CA 1
ATOM 722 C C . PHE A 1 96 ? -37.890 -1.720 39.838 1.00 78.06 96 PHE A C 1
ATOM 724 O O . PHE A 1 96 ? -38.676 -0.777 39.733 1.00 78.06 96 PHE A O 1
ATOM 731 N N . GLY A 1 97 ? -36.898 -1.724 40.719 1.00 78.94 97 GLY A N 1
ATOM 732 C CA . GLY A 1 97 ? -36.615 -0.555 41.529 1.00 78.94 97 GLY A CA 1
ATOM 733 C C . GLY A 1 97 ? -35.381 -0.709 42.395 1.00 78.94 97 GLY A C 1
ATOM 734 O O . GLY A 1 97 ? -34.638 -1.692 42.329 1.00 78.94 97 GLY A O 1
ATOM 735 N N . SER A 1 98 ? -35.167 0.295 43.236 1.00 80.12 98 SER A N 1
ATOM 736 C CA . SER A 1 98 ? -34.102 0.289 44.228 1.00 80.12 98 SER A CA 1
ATOM 737 C C . SER A 1 98 ? -34.565 0.916 45.538 1.00 80.12 98 SER A C 1
ATOM 739 O O . SER A 1 98 ? -35.535 1.671 45.579 1.00 80.12 98 SER A O 1
ATOM 741 N N . PHE A 1 99 ? -33.888 0.567 46.624 1.00 80.06 99 PHE A N 1
ATOM 742 C CA . PHE A 1 99 ? -34.018 1.232 47.917 1.00 80.06 99 PHE A CA 1
ATOM 743 C C . PHE A 1 99 ? -32.654 1.237 48.603 1.00 80.06 99 PHE A C 1
ATOM 745 O O . PHE A 1 99 ? -31.794 0.403 48.310 1.00 80.06 99 PHE A O 1
ATOM 752 N N . ARG A 1 100 ? -32.437 2.183 49.517 1.00 81.56 100 ARG A N 1
ATOM 753 C CA . ARG A 1 100 ? -31.197 2.257 50.292 1.00 81.56 100 ARG A CA 1
ATOM 754 C C . ARG A 1 100 ? -31.478 1.897 51.740 1.00 81.56 100 ARG A C 1
ATOM 756 O O . ARG A 1 100 ? -32.510 2.282 52.277 1.00 81.56 100 ARG A O 1
ATOM 763 N N . VAL A 1 101 ? -30.559 1.179 52.370 1.00 81.56 101 VAL A N 1
ATOM 764 C CA . VAL A 1 101 ? -30.556 0.964 53.818 1.00 81.56 101 VAL A CA 1
ATOM 765 C C . VAL A 1 101 ? -29.454 1.827 54.421 1.00 81.56 101 VAL A C 1
ATOM 767 O O . VAL A 1 101 ? -28.326 1.820 53.923 1.00 81.56 101 VAL A O 1
ATOM 770 N N . GLN A 1 102 ? -29.791 2.611 55.441 1.00 79.62 102 GLN A N 1
ATOM 771 C CA . GLN A 1 102 ? -28.840 3.420 56.200 1.00 79.62 102 GLN A CA 1
ATOM 772 C C . GLN A 1 102 ? -29.215 3.381 57.681 1.00 79.62 102 GLN A C 1
ATOM 774 O O . GLN A 1 102 ? -30.362 3.656 58.033 1.00 79.62 102 GLN A O 1
ATOM 779 N N . GLY A 1 103 ? -28.264 3.029 58.545 1.00 77.94 103 GLY A N 1
ATOM 780 C CA . GLY A 1 103 ? -28.519 2.815 59.968 1.00 77.94 103 GLY A CA 1
ATOM 781 C C . GLY A 1 103 ? -29.509 1.676 60.236 1.00 77.94 103 GLY A C 1
ATOM 782 O O . GLY A 1 103 ? -30.252 1.740 61.212 1.00 77.94 103 GLY A O 1
ATOM 783 N N . GLY A 1 104 ? -29.584 0.668 59.355 1.00 75.06 104 GLY A N 1
ATOM 784 C CA . GLY A 1 104 ? -30.575 -0.416 59.438 1.00 75.06 104 GLY A CA 1
ATOM 785 C C . GLY A 1 104 ? -32.016 -0.013 59.077 1.00 75.06 104 GLY A C 1
ATOM 786 O O . GLY A 1 104 ? -32.942 -0.830 59.167 1.00 75.06 104 GLY A O 1
ATOM 787 N N . GLU A 1 105 ? -32.238 1.229 58.639 1.00 77.62 105 GLU A N 1
ATOM 788 C CA . GLU A 1 105 ? -33.536 1.714 58.173 1.00 77.62 105 GLU A CA 1
ATOM 789 C C . GLU A 1 105 ? -33.600 1.803 56.651 1.00 77.62 105 GLU A C 1
ATOM 791 O O . GLU A 1 105 ? -32.653 2.239 55.997 1.00 77.62 105 GLU A O 1
ATOM 796 N N . ILE A 1 106 ? -34.737 1.394 56.079 1.00 77.00 106 ILE A N 1
ATOM 797 C CA . ILE A 1 106 ? -34.995 1.555 54.648 1.00 77.00 106 ILE A CA 1
ATOM 798 C C . ILE A 1 106 ? -35.336 3.021 54.397 1.00 77.00 106 ILE A C 1
ATOM 800 O O . ILE A 1 106 ? -36.372 3.514 54.831 1.00 77.00 106 ILE A O 1
ATOM 804 N N . GLN A 1 107 ? -34.470 3.690 53.651 1.00 74.75 107 GLN A N 1
ATOM 805 C CA . GLN A 1 107 ? -34.699 5.007 53.086 1.00 74.75 107 GLN A CA 1
ATOM 806 C C . GLN A 1 107 ? -35.380 4.803 51.725 1.00 74.75 107 GLN A C 1
ATOM 808 O O . GLN A 1 107 ? -34.742 4.425 50.736 1.00 74.75 107 GLN A O 1
ATOM 813 N N . SER A 1 108 ? -36.703 4.976 51.687 1.00 56.84 108 SER A N 1
ATOM 814 C CA . SER A 1 108 ? -37.492 4.898 50.456 1.00 56.84 108 SER A CA 1
ATOM 815 C C . SER A 1 108 ? -37.135 6.072 49.541 1.00 56.84 108 SER A C 1
ATOM 817 O O . SER A 1 108 ? -37.468 7.220 49.831 1.00 56.84 108 SER A O 1
ATOM 819 N N . GLN A 1 109 ? -36.458 5.803 48.421 1.00 53.44 109 GLN A N 1
ATOM 820 C CA . GLN A 1 109 ? -36.529 6.700 47.272 1.00 53.44 109 GLN A CA 1
ATOM 821 C C . GLN A 1 109 ? -37.748 6.267 46.464 1.00 53.44 109 GLN A C 1
ATOM 823 O O . GLN A 1 109 ? -37.708 5.274 45.741 1.00 53.44 109 GLN A O 1
ATOM 828 N N . THR A 1 110 ? -38.853 6.997 46.603 1.00 43.88 110 THR A N 1
ATOM 829 C CA . THR A 1 110 ? -40.007 6.913 45.703 1.00 43.88 110 THR A CA 1
ATOM 830 C C . THR A 1 110 ? -39.602 7.415 44.317 1.00 43.88 110 THR A C 1
ATOM 832 O O . THR A 1 110 ? -39.915 8.536 43.930 1.00 43.88 110 THR A O 1
ATOM 835 N N . GLY A 1 111 ? -38.855 6.596 43.586 1.00 40.81 111 GLY A N 1
ATOM 836 C CA . GLY A 1 111 ? -38.594 6.746 42.167 1.00 40.81 111 GLY A CA 1
ATOM 837 C C . GLY A 1 111 ? -39.205 5.547 41.468 1.00 40.81 111 GLY A C 1
ATOM 838 O O . GLY A 1 111 ? -38.607 4.477 41.428 1.00 40.81 111 GLY A O 1
ATOM 839 N N . ILE A 1 112 ? -40.424 5.705 40.961 1.00 38.16 112 ILE A N 1
ATOM 840 C CA . ILE A 1 112 ? -40.892 4.844 39.880 1.00 38.16 112 ILE A CA 1
ATOM 841 C C . ILE A 1 112 ? -39.950 5.157 38.712 1.00 38.16 112 ILE A C 1
ATOM 843 O O . ILE A 1 112 ? -39.968 6.288 38.228 1.00 38.16 112 ILE A O 1
ATOM 847 N N . GLU A 1 113 ? -39.122 4.212 38.263 1.00 36.38 113 GLU A N 1
ATOM 848 C CA . GLU A 1 113 ? -38.544 4.310 36.917 1.00 36.38 113 GLU A CA 1
ATOM 849 C C . GLU A 1 113 ? -39.669 4.028 35.914 1.00 36.38 113 GLU A C 1
ATOM 851 O O . GLU A 1 113 ? -39.779 2.969 35.310 1.00 36.38 113 GLU A O 1
ATOM 856 N N . THR A 1 114 ? -40.572 4.993 35.761 1.00 34.50 114 THR A N 1
ATOM 857 C CA . THR A 1 114 ? -41.179 5.220 34.455 1.00 34.50 114 THR A CA 1
ATOM 858 C C . THR A 1 114 ? -40.051 5.684 33.549 1.00 34.50 114 THR A C 1
ATOM 860 O O . THR A 1 114 ? -39.247 6.491 34.014 1.00 34.50 114 THR A O 1
ATOM 863 N N . ASN A 1 115 ? -39.992 5.212 32.299 1.00 35.31 115 ASN A N 1
ATOM 864 C CA . ASN A 1 115 ? -39.121 5.762 31.254 1.00 35.31 115 ASN A CA 1
ATOM 865 C C . ASN A 1 115 ? -39.303 7.286 31.188 1.00 35.31 115 ASN A C 1
ATOM 867 O O . ASN A 1 115 ? -40.157 7.804 30.474 1.00 35.31 115 ASN A O 1
ATOM 871 N N . ALA A 1 116 ? -38.539 8.005 32.000 1.00 32.19 116 ALA A N 1
ATOM 872 C CA . ALA A 1 116 ? -38.585 9.438 32.116 1.00 32.19 116 ALA A CA 1
ATOM 873 C C . ALA A 1 116 ? -37.403 9.938 31.305 1.00 32.19 116 ALA A C 1
ATOM 875 O O . ALA A 1 116 ? -36.255 9.882 31.739 1.00 32.19 116 ALA A O 1
ATOM 876 N N . THR A 1 117 ? -37.707 10.459 30.123 1.00 38.44 117 THR A N 1
ATOM 877 C CA . THR A 1 117 ? -36.838 11.317 29.311 1.00 38.44 117 THR A CA 1
ATOM 878 C C . THR A 1 117 ? -36.575 12.661 30.011 1.00 38.44 117 THR A C 1
ATOM 880 O O . THR A 1 117 ? -36.680 13.726 29.407 1.00 38.44 117 THR A O 1
ATOM 883 N N . ALA A 1 118 ? -36.275 12.638 31.309 1.00 38.94 118 ALA A N 1
ATOM 884 C CA . ALA A 1 118 ? -35.896 13.805 32.079 1.00 38.94 118 ALA A CA 1
ATOM 885 C C . ALA A 1 118 ? -34.371 13.905 32.057 1.00 38.94 118 ALA A C 1
ATOM 887 O O . ALA A 1 118 ? -33.668 13.112 32.683 1.00 38.94 118 ALA A O 1
ATOM 888 N N . ALA A 1 119 ? -33.875 14.887 31.304 1.00 46.03 119 ALA A N 1
ATOM 889 C CA . ALA A 1 119 ? -32.474 15.266 31.282 1.00 46.03 119 ALA A CA 1
ATOM 890 C C . ALA A 1 119 ? -31.984 15.514 32.717 1.00 46.03 119 ALA A C 1
ATOM 892 O O . ALA A 1 119 ? -32.355 16.489 33.373 1.00 46.03 119 ALA A O 1
ATOM 893 N N . ARG A 1 120 ? -31.158 14.592 33.211 1.00 38.69 120 ARG A N 1
ATOM 894 C CA . ARG A 1 120 ? -30.394 14.757 34.445 1.00 38.69 120 ARG A CA 1
ATOM 895 C C . ARG A 1 120 ? -29.427 15.936 34.262 1.00 38.69 120 ARG A C 1
ATOM 897 O O . ARG A 1 120 ? -28.810 16.036 33.200 1.00 38.69 120 ARG A O 1
ATOM 904 N N . PRO A 1 121 ? -29.219 16.796 35.275 1.00 37.28 121 PRO A N 1
ATOM 905 C CA . PRO A 1 121 ? -28.064 17.677 35.266 1.00 37.28 121 PRO A CA 1
ATOM 906 C C . PRO A 1 121 ? -26.810 16.796 35.273 1.00 37.28 121 PRO A C 1
ATOM 908 O O . PRO A 1 121 ? -26.651 15.959 36.164 1.00 37.28 121 PRO A O 1
ATOM 911 N N . LYS A 1 122 ? -25.950 16.962 34.261 1.00 38.72 122 LYS A N 1
ATOM 912 C CA . LYS A 1 122 ? -24.647 16.297 34.160 1.00 38.72 122 LYS A CA 1
ATOM 913 C C . LYS A 1 122 ? -23.762 16.734 35.334 1.00 38.72 122 LYS A C 1
ATOM 915 O O . LYS A 1 122 ? -22.984 17.675 35.215 1.00 38.72 122 LYS A O 1
ATOM 920 N N . SER A 1 123 ? -23.847 16.052 36.476 1.00 43.38 123 SER A N 1
ATOM 921 C CA . SER A 1 123 ? -22.639 15.842 37.276 1.00 43.38 123 SER A CA 1
ATOM 922 C C . SER A 1 123 ? -21.720 15.025 36.380 1.00 43.38 123 SER A C 1
ATOM 924 O O . SER A 1 123 ? -22.149 13.938 35.994 1.00 43.38 123 SER A O 1
ATOM 926 N N . GLY A 1 124 ? -20.585 15.609 35.972 1.00 45.50 124 GLY A N 1
ATOM 927 C CA . GLY A 1 124 ? -19.708 15.119 34.903 1.00 45.50 124 GLY A CA 1
ATOM 928 C C . GLY A 1 124 ? -19.802 13.611 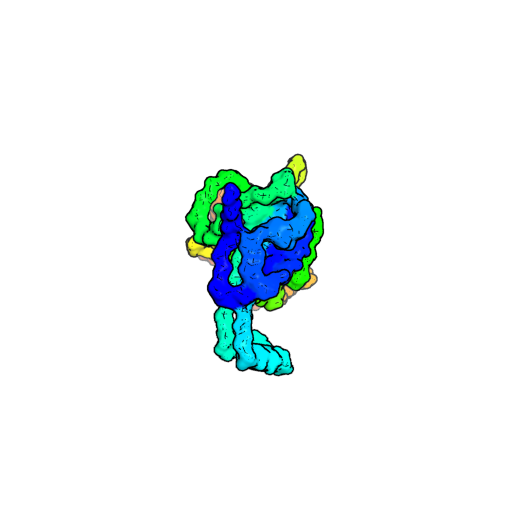34.725 1.00 45.50 124 GLY A C 1
ATOM 929 O O . GLY A 1 124 ? -19.519 12.874 35.666 1.00 45.50 124 GLY A O 1
ATOM 930 N N . GLU A 1 125 ? -20.306 13.186 33.566 1.00 47.19 125 GLU A N 1
ATOM 931 C CA . GLU A 1 125 ? -20.362 11.779 33.187 1.00 47.19 125 GLU A CA 1
ATOM 932 C C .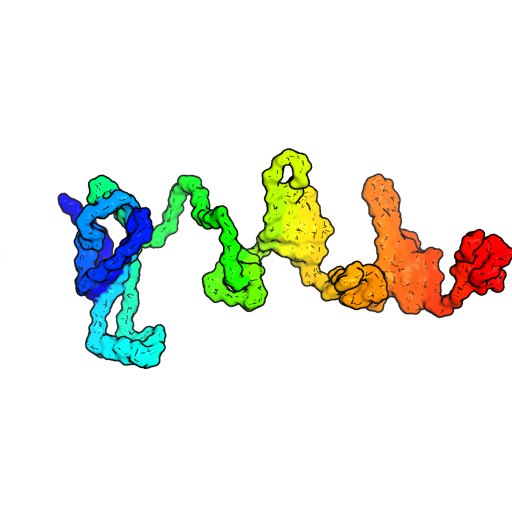 GLU A 1 125 ? -18.947 11.226 33.349 1.00 47.19 125 GLU A C 1
ATOM 934 O O . GLU A 1 125 ? -18.088 11.500 32.520 1.00 47.19 125 GLU A O 1
ATOM 939 N N . THR A 1 126 ? -18.671 10.501 34.431 1.00 49.69 126 THR A N 1
ATOM 940 C CA . THR A 1 126 ? -17.683 9.435 34.356 1.00 49.69 126 THR A CA 1
ATOM 941 C C . THR A 1 126 ? -18.333 8.413 33.438 1.00 49.69 126 THR A C 1
ATOM 943 O O . THR A 1 126 ? -19.375 7.860 33.813 1.00 49.69 126 THR A O 1
ATOM 946 N N . PRO A 1 127 ? -17.823 8.219 32.212 1.00 61.97 127 PRO A N 1
ATOM 947 C CA . PRO A 1 127 ? -18.331 7.160 31.362 1.00 61.97 127 PRO A CA 1
ATOM 948 C C . PRO A 1 127 ? -18.220 5.844 32.144 1.00 61.97 127 PRO A C 1
ATOM 950 O O . PRO A 1 127 ? -17.274 5.640 32.909 1.00 61.97 127 PRO A O 1
ATOM 953 N N . ASN A 1 128 ? -19.221 4.971 32.033 1.00 70.19 128 ASN A N 1
ATOM 954 C CA . ASN A 1 128 ? -19.109 3.628 32.597 1.00 70.19 128 ASN A CA 1
ATOM 955 C C . ASN A 1 128 ? -18.175 2.816 31.692 1.00 70.19 128 ASN A C 1
ATOM 957 O O . ASN A 1 128 ? -18.641 2.033 30.866 1.00 70.19 128 ASN A O 1
ATOM 961 N N . ASP A 1 129 ? -16.873 3.042 31.832 1.00 80.62 129 ASP A N 1
ATOM 962 C CA . ASP A 1 129 ? -15.852 2.352 31.056 1.00 80.62 129 ASP A CA 1
ATOM 963 C C . ASP A 1 129 ? -15.637 0.939 31.597 1.00 80.62 129 ASP A C 1
ATOM 965 O O . ASP A 1 129 ? -15.547 0.709 32.808 1.00 80.62 129 ASP A O 1
ATOM 969 N N . GLN A 1 130 ? -15.528 -0.025 30.686 1.00 85.88 130 GLN A N 1
ATOM 970 C CA . GLN A 1 130 ? -15.007 -1.341 31.026 1.00 85.88 130 GLN A CA 1
ATOM 971 C C . GLN A 1 130 ? -13.490 -1.297 30.897 1.00 85.88 130 GLN A C 1
ATOM 973 O O . GLN A 1 130 ? -12.949 -1.254 29.795 1.00 85.88 130 GLN A O 1
ATOM 978 N N . VAL A 1 131 ? -12.805 -1.316 32.035 1.00 87.56 131 VAL A N 1
ATOM 979 C CA . VAL A 1 131 ? -11.351 -1.456 32.085 1.00 87.56 131 VAL A CA 1
ATOM 980 C C . VAL A 1 131 ? -11.034 -2.910 32.400 1.00 87.56 131 VAL A C 1
ATOM 982 O O . VAL A 1 131 ? -11.424 -3.411 33.455 1.00 87.56 131 VAL A O 1
ATOM 985 N N . ILE A 1 132 ? -10.329 -3.576 31.487 1.00 93.38 132 ILE A N 1
ATOM 986 C CA . ILE A 1 132 ? -9.767 -4.912 31.695 1.00 93.38 132 ILE A CA 1
ATOM 987 C C . ILE A 1 132 ? -8.264 -4.712 31.943 1.00 93.38 132 ILE A C 1
ATOM 989 O O . ILE A 1 132 ? -7.522 -4.541 30.982 1.00 93.38 132 ILE A O 1
ATOM 993 N N . PRO A 1 133 ? -7.795 -4.629 33.204 1.00 91.44 133 PRO A N 1
ATOM 994 C CA . PRO A 1 133 ? -6.405 -4.282 33.530 1.00 91.44 133 PRO A CA 1
ATOM 995 C C . PRO A 1 133 ? -5.426 -5.463 33.356 1.00 91.44 133 PRO A C 1
ATOM 997 O O . PRO A 1 133 ? -4.397 -5.510 34.026 1.00 91.44 133 PRO A O 1
ATOM 1000 N N . ASP A 1 134 ? -5.777 -6.421 32.498 1.00 94.88 134 ASP A N 1
ATOM 1001 C CA . ASP A 1 134 ? -5.035 -7.643 32.182 1.00 94.88 134 ASP A CA 1
ATOM 1002 C C . ASP A 1 134 ? -5.378 -8.081 30.740 1.00 94.88 134 ASP A C 1
ATOM 1004 O O . ASP A 1 134 ? -6.044 -7.348 30.002 1.00 94.88 134 ASP A O 1
ATOM 1008 N N . ASP A 1 135 ? -4.962 -9.279 30.338 1.00 93.88 135 ASP A N 1
ATOM 1009 C CA . ASP A 1 135 ? -5.242 -9.843 29.020 1.00 93.88 135 ASP A CA 1
ATOM 1010 C C . ASP A 1 135 ? -6.747 -10.071 28.776 1.00 93.88 135 ASP A C 1
ATOM 1012 O O . ASP A 1 135 ? -7.431 -10.805 29.497 1.00 93.88 135 ASP A O 1
ATOM 1016 N N . LEU A 1 136 ? -7.267 -9.508 27.681 1.00 94.06 136 LEU A N 1
ATOM 1017 C CA . LEU A 1 136 ? -8.582 -9.857 27.146 1.00 94.06 136 LEU A CA 1
ATOM 1018 C C . LEU A 1 136 ? -8.435 -10.925 26.055 1.00 94.06 136 LEU A C 1
ATOM 1020 O O . LEU A 1 136 ? -8.000 -10.640 24.941 1.00 94.06 136 LEU A O 1
ATOM 1024 N N . ILE A 1 137 ? -8.872 -12.150 26.352 1.00 94.56 137 ILE A N 1
ATOM 1025 C CA . ILE A 1 137 ? -8.972 -13.229 25.362 1.00 94.56 137 ILE A CA 1
ATOM 1026 C C . ILE A 1 137 ? -10.419 -13.331 24.883 1.00 94.56 137 ILE A C 1
ATOM 1028 O O . ILE A 1 137 ? -11.294 -13.811 25.606 1.00 94.56 137 ILE A O 1
ATOM 1032 N N . VAL A 1 138 ? -10.664 -12.930 23.636 1.00 94.56 138 VAL A N 1
ATOM 1033 C CA . VAL A 1 138 ? -11.948 -13.149 22.958 1.00 94.56 138 VAL A CA 1
ATOM 1034 C C . VAL A 1 138 ? -11.843 -14.405 22.098 1.00 94.56 138 VAL A C 1
ATOM 1036 O O . VAL A 1 138 ? -11.056 -14.456 21.155 1.00 94.56 138 VAL A O 1
ATOM 1039 N N . GLN A 1 139 ? -12.626 -15.437 22.418 1.00 95.00 139 GLN A N 1
ATOM 1040 C CA . GLN A 1 139 ? -12.726 -16.629 21.574 1.00 95.00 139 GLN A CA 1
ATOM 1041 C C . GLN A 1 139 ? -13.748 -16.394 20.454 1.00 95.00 139 GLN A C 1
ATOM 1043 O O . GLN A 1 139 ? -14.831 -15.867 20.695 1.00 95.00 139 GLN A O 1
ATOM 1048 N N . SER A 1 140 ? -13.416 -16.838 19.241 1.00 94.25 140 SER A N 1
ATOM 1049 C CA . SER A 1 140 ? -14.169 -16.597 18.002 1.00 94.25 140 SER A CA 1
ATOM 1050 C C . SER A 1 140 ? -14.069 -15.161 17.477 1.00 94.25 140 SER A C 1
ATOM 1052 O O . SER A 1 140 ? -13.182 -14.902 16.668 1.00 94.25 140 SER A O 1
ATOM 1054 N N . SER A 1 141 ? -14.959 -14.249 17.887 1.00 96.38 141 SER A N 1
ATOM 1055 C CA . SER A 1 141 ? -15.139 -12.968 17.189 1.00 96.38 141 SER A CA 1
ATOM 1056 C C . SER A 1 141 ? -15.421 -11.786 18.121 1.00 96.38 141 SER A C 1
ATOM 1058 O O . SER A 1 141 ? -16.143 -11.924 19.107 1.00 96.38 141 SER A O 1
ATOM 1060 N N . LEU A 1 142 ? -14.896 -10.609 17.769 1.00 95.38 142 LEU A N 1
ATOM 1061 C CA . LEU A 1 142 ? -15.153 -9.320 18.421 1.00 95.38 142 LEU A CA 1
ATOM 1062 C C . LEU A 1 142 ? -15.826 -8.354 17.434 1.00 95.38 142 LEU A C 1
ATOM 1064 O O . LEU A 1 142 ? -15.348 -8.198 16.312 1.00 95.38 142 LEU A O 1
ATOM 1068 N N . CYS A 1 143 ? -16.891 -7.668 17.861 1.00 96.25 143 CYS A N 1
ATOM 1069 C CA . CYS A 1 143 ? -17.441 -6.515 17.142 1.00 96.25 143 CYS A CA 1
ATOM 1070 C C . CYS A 1 143 ? -17.117 -5.222 17.896 1.00 96.25 143 CYS A C 1
ATOM 1072 O O . CYS A 1 143 ? -17.352 -5.154 19.102 1.00 96.25 143 CYS A O 1
ATOM 1074 N N . VAL A 1 144 ? -16.606 -4.210 17.193 1.00 94.94 144 VAL A N 1
ATOM 1075 C CA . VAL A 1 144 ? -16.326 -2.876 17.746 1.00 94.94 144 VAL A CA 1
ATOM 1076 C C . VAL A 1 144 ? -17.026 -1.816 16.903 1.00 94.94 144 VAL A C 1
ATOM 1078 O O . VAL A 1 144 ? -16.835 -1.760 15.688 1.00 94.94 144 VAL A O 1
ATOM 1081 N N . GLY A 1 145 ? -17.820 -0.971 17.555 1.00 92.31 145 GLY A N 1
ATOM 1082 C CA . GLY A 1 145 ? -18.517 0.147 16.926 1.00 92.31 145 GLY A CA 1
ATOM 1083 C C . GLY A 1 145 ? -20.006 0.219 17.266 1.00 92.31 145 GLY A C 1
ATOM 1084 O O . GLY A 1 145 ? -20.615 -0.760 17.699 1.00 92.31 145 GLY A O 1
ATOM 1085 N N . LEU A 1 146 ? -20.589 1.398 17.072 1.00 88.62 146 LEU A N 1
ATOM 1086 C CA . LEU A 1 146 ? -21.984 1.740 17.343 1.00 88.62 146 LEU A CA 1
ATOM 1087 C C . LEU A 1 146 ? -22.989 0.891 16.554 1.00 88.62 146 LEU A C 1
ATOM 1089 O O . LEU A 1 146 ? -24.106 0.695 17.031 1.00 88.62 146 LEU A O 1
ATOM 1093 N N . ASP A 1 147 ? -22.602 0.351 15.394 1.00 91.75 147 ASP A N 1
ATOM 1094 C CA . ASP A 1 147 ? -23.495 -0.456 14.553 1.00 91.75 147 ASP A CA 1
ATOM 1095 C C . ASP A 1 147 ? -23.411 -1.965 14.856 1.00 91.75 147 ASP A C 1
ATOM 1097 O O . ASP A 1 147 ? -24.015 -2.790 14.157 1.00 91.75 147 ASP A O 1
ATOM 1101 N N . CYS A 1 148 ? -22.655 -2.371 15.878 1.00 93.62 148 CYS A N 1
ATOM 1102 C CA . CYS A 1 148 ? -22.652 -3.745 16.376 1.00 93.62 148 CYS A CA 1
ATOM 1103 C C . CYS A 1 148 ? -23.994 -4.095 17.034 1.00 93.62 148 CYS A C 1
ATOM 1105 O O . CYS A 1 148 ? -24.529 -3.324 17.830 1.00 93.62 148 CYS A O 1
ATOM 1107 N N . VAL A 1 149 ? -24.539 -5.281 16.739 1.00 92.75 149 VAL A N 1
ATOM 1108 C CA . VAL A 1 149 ? -25.839 -5.713 17.281 1.00 92.75 149 VAL A CA 1
ATOM 1109 C C . VAL A 1 149 ? -25.743 -7.016 18.069 1.00 92.75 149 VAL A C 1
ATOM 1111 O O . VAL A 1 149 ? -24.880 -7.861 17.833 1.00 92.75 149 VAL A O 1
ATOM 1114 N N . ASN A 1 150 ? -26.661 -7.194 19.020 1.00 90.75 150 ASN A N 1
ATOM 1115 C CA . ASN A 1 150 ? -26.757 -8.425 19.798 1.00 90.75 150 ASN A CA 1
ATOM 1116 C C . ASN A 1 150 ? -27.137 -9.615 18.897 1.00 90.75 150 ASN A C 1
ATOM 1118 O O . ASN A 1 150 ? -28.027 -9.492 18.056 1.00 90.75 150 ASN A O 1
ATOM 1122 N N . ASN A 1 151 ? -26.513 -10.775 19.123 1.00 90.94 151 ASN A N 1
ATOM 1123 C CA . ASN A 1 151 ? -26.685 -12.001 18.330 1.00 90.94 151 ASN A CA 1
ATOM 1124 C C . ASN A 1 151 ? -26.330 -11.867 16.830 1.00 90.94 151 ASN A C 1
ATOM 1126 O O . ASN A 1 151 ? -26.906 -12.568 15.996 1.00 90.94 151 ASN A O 1
ATOM 1130 N N . GLU A 1 152 ? -25.393 -10.987 16.462 1.00 92.19 152 GLU A N 1
ATOM 1131 C CA . GLU A 1 152 ? -24.901 -10.891 15.081 1.00 92.19 152 GLU A CA 1
ATOM 1132 C C . GLU A 1 152 ? -24.150 -12.162 14.635 1.00 92.19 152 GLU A C 1
ATOM 1134 O O . GLU A 1 152 ? -23.416 -12.781 15.404 1.00 92.19 152 GLU A O 1
ATOM 1139 N N . SER A 1 153 ? -24.308 -12.544 13.362 1.00 94.00 153 SER A N 1
ATOM 1140 C CA . SER A 1 153 ? -23.526 -13.622 12.746 1.00 94.00 153 SER A CA 1
ATOM 1141 C C . SER A 1 153 ? -22.215 -13.083 12.165 1.00 94.00 153 SER A C 1
ATOM 1143 O O . SER A 1 153 ? -22.220 -12.194 11.309 1.00 94.00 153 SER A O 1
ATOM 1145 N N . PHE A 1 154 ? -21.086 -13.641 12.604 1.00 94.75 154 PHE A N 1
ATOM 1146 C CA . PHE A 1 154 ? -19.746 -13.172 12.227 1.00 94.75 154 PHE A CA 1
ATOM 1147 C C . PHE A 1 154 ? -19.155 -13.858 10.991 1.00 94.75 154 PHE A C 1
ATOM 1149 O O . PHE A 1 154 ? -18.241 -13.322 10.372 1.00 94.75 154 PHE A O 1
ATOM 1156 N N . GLY A 1 155 ? -19.674 -15.019 10.587 1.00 93.56 155 GLY A N 1
ATOM 1157 C CA . GLY A 1 155 ? -19.070 -15.795 9.502 1.00 93.56 155 GLY A CA 1
ATOM 1158 C C . GLY A 1 155 ? -17.600 -16.111 9.799 1.00 93.56 155 GLY A C 1
ATOM 1159 O O . GLY A 1 155 ? -17.312 -16.813 10.764 1.00 93.56 155 GLY A O 1
ATOM 1160 N N . PHE A 1 156 ? -16.692 -15.586 8.972 1.00 94.75 156 PHE A N 1
ATOM 1161 C CA . PHE A 1 156 ? -15.243 -15.773 9.108 1.00 94.75 156 PHE A CA 1
ATOM 1162 C C . PHE A 1 156 ? -14.511 -14.576 9.737 1.00 94.75 156 PHE A C 1
ATOM 1164 O O . PHE A 1 156 ? -13.288 -14.616 9.854 1.00 94.75 156 PHE A O 1
ATOM 1171 N N . ASP A 1 157 ? -15.224 -13.523 10.148 1.00 96.44 157 ASP A N 1
ATOM 1172 C CA . ASP A 1 157 ? -14.585 -12.344 10.733 1.00 96.44 157 ASP A CA 1
ATOM 1173 C C . ASP A 1 157 ? -14.162 -12.618 12.181 1.00 96.44 157 ASP A C 1
ATOM 1175 O O . ASP A 1 157 ? -14.995 -12.866 13.059 1.00 96.44 157 ASP A O 1
ATOM 1179 N N . THR A 1 158 ? -12.861 -12.517 12.450 1.00 96.31 158 THR A N 1
ATOM 1180 C CA . THR A 1 158 ? -12.319 -12.553 13.818 1.00 96.31 158 THR A CA 1
ATOM 1181 C C . THR A 1 158 ? -12.522 -11.213 14.532 1.00 96.31 158 THR A C 1
ATOM 1183 O O . THR A 1 158 ? -12.869 -11.173 15.708 1.00 96.31 158 THR A O 1
ATOM 1186 N N . ILE A 1 159 ? -12.332 -10.093 13.829 1.00 96.19 159 ILE A N 1
ATOM 1187 C CA . ILE A 1 159 ? -12.608 -8.744 14.340 1.00 96.19 159 ILE A CA 1
ATOM 1188 C C . ILE A 1 159 ? -13.420 -8.009 13.281 1.00 96.19 159 ILE A C 1
ATOM 1190 O O . ILE A 1 159 ? -12.981 -7.888 12.138 1.00 96.19 159 ILE A O 1
ATOM 1194 N N . ARG A 1 160 ? -14.592 -7.505 13.667 1.00 95.75 160 ARG A N 1
ATOM 1195 C CA . ARG A 1 160 ? -15.476 -6.718 12.810 1.00 95.75 160 ARG A CA 1
ATOM 1196 C C . ARG A 1 160 ? -15.624 -5.310 13.381 1.00 95.75 160 ARG A C 1
ATOM 1198 O O . ARG A 1 160 ? -16.135 -5.131 14.480 1.00 95.75 160 ARG A O 1
ATOM 1205 N N . MET A 1 161 ? -15.190 -4.312 12.621 1.00 95.56 161 MET A N 1
ATOM 1206 C CA . MET A 1 161 ? -15.376 -2.898 12.952 1.00 95.56 161 MET A CA 1
ATOM 1207 C C . MET A 1 161 ? -16.635 -2.406 12.226 1.00 95.56 161 MET A C 1
ATOM 1209 O O . MET A 1 161 ? -16.711 -2.566 11.007 1.00 95.56 161 MET A O 1
ATOM 1213 N N . LYS A 1 162 ? -17.627 -1.848 12.931 1.00 93.12 162 LYS A N 1
ATOM 1214 C CA . LYS A 1 162 ? -18.908 -1.431 12.328 1.00 93.12 162 LYS A CA 1
ATOM 1215 C C . LYS A 1 162 ? -19.341 -0.044 12.781 1.00 93.12 162 LYS A C 1
ATOM 1217 O O . LYS A 1 162 ? -19.947 0.082 13.840 1.00 93.12 162 LYS A O 1
ATOM 1222 N N . GLU A 1 163 ? -19.058 0.949 11.946 1.00 89.56 163 GLU A N 1
ATOM 1223 C CA . GLU A 1 163 ? -19.582 2.320 11.987 1.00 89.56 163 GLU A CA 1
ATOM 1224 C C . GLU A 1 163 ? -19.397 2.957 10.600 1.00 89.56 163 GLU A C 1
ATOM 1226 O O . GLU A 1 163 ? -18.771 2.366 9.715 1.00 89.56 163 GLU A O 1
ATOM 1231 N N . ASN A 1 164 ? -19.835 4.205 10.429 1.00 83.25 164 ASN A N 1
ATOM 1232 C CA . ASN A 1 164 ? -19.541 4.994 9.230 1.00 83.25 164 ASN A CA 1
ATOM 1233 C C . ASN A 1 164 ? -18.029 5.229 9.025 1.00 83.25 164 ASN A C 1
ATOM 1235 O O . ASN A 1 164 ? -17.574 5.334 7.887 1.00 83.25 164 ASN A O 1
ATOM 1239 N N . ASN A 1 165 ? -17.249 5.327 10.111 1.00 83.50 165 ASN A N 1
ATOM 1240 C CA . ASN A 1 165 ? -15.861 5.801 10.087 1.00 83.50 165 ASN A CA 1
ATOM 1241 C C . ASN A 1 165 ? -14.958 4.969 10.994 1.00 83.50 165 ASN A C 1
ATOM 1243 O O . ASN A 1 165 ? -14.524 5.400 12.057 1.00 83.50 165 ASN A O 1
ATOM 1247 N N . THR A 1 166 ? -14.642 3.755 10.562 1.00 92.12 166 THR A N 1
ATOM 1248 C CA . THR A 1 166 ? -13.836 2.831 11.364 1.00 92.12 166 THR A CA 1
ATOM 1249 C C . THR A 1 166 ? -12.350 3.135 11.254 1.00 92.12 166 THR A C 1
ATOM 1251 O O . THR A 1 166 ? -11.842 3.369 10.150 1.00 92.12 166 THR A O 1
ATOM 1254 N N . ARG A 1 167 ? -11.645 3.094 12.387 1.00 94.69 167 ARG A N 1
ATOM 1255 C CA . ARG A 1 167 ? -10.219 3.411 12.505 1.00 94.69 167 ARG A CA 1
ATOM 1256 C C . ARG A 1 167 ? -9.554 2.528 13.553 1.00 94.69 167 ARG A C 1
ATOM 1258 O O . ARG A 1 167 ? -10.171 2.225 14.568 1.00 94.69 167 ARG A O 1
ATOM 1265 N N . ILE A 1 168 ? -8.288 2.184 13.342 1.00 97.19 168 ILE A N 1
ATOM 1266 C CA . ILE A 1 168 ? -7.421 1.641 14.396 1.00 97.19 168 ILE A CA 1
ATOM 1267 C C . ILE A 1 168 ? -6.309 2.660 14.603 1.00 97.19 168 ILE A C 1
ATOM 1269 O O . ILE A 1 168 ? -5.489 2.848 13.707 1.00 97.19 168 ILE A O 1
ATOM 1273 N N . LYS A 1 169 ? -6.320 3.351 15.746 1.00 97.25 169 LYS A N 1
ATOM 1274 C CA . LYS A 1 169 ? -5.315 4.359 16.096 1.00 97.25 169 LYS A CA 1
ATOM 1275 C C . LYS A 1 169 ? -4.240 3.736 16.988 1.00 97.25 169 LYS A C 1
ATOM 1277 O O . LYS A 1 169 ? -4.557 3.051 17.956 1.00 97.25 169 LYS A O 1
ATOM 1282 N N . PHE A 1 170 ? -2.989 4.024 16.667 1.00 97.94 170 PHE A N 1
ATOM 1283 C CA . PHE A 1 170 ? -1.815 3.796 17.493 1.00 97.94 170 PHE A CA 1
ATOM 1284 C C . PHE A 1 170 ? -1.368 5.161 18.008 1.00 97.94 170 PHE A C 1
ATOM 1286 O O . PHE A 1 170 ? -0.762 5.937 17.274 1.00 97.94 170 PHE A O 1
ATOM 1293 N N . GLU A 1 171 ? -1.763 5.473 19.236 1.00 97.75 171 GLU A N 1
ATOM 1294 C CA . GLU A 1 171 ? -1.388 6.710 19.918 1.00 97.75 171 GLU A CA 1
ATOM 1295 C C . GLU A 1 171 ? -0.146 6.448 20.765 1.00 97.75 171 GLU A C 1
ATOM 1297 O O . GLU A 1 171 ? -0.178 5.616 21.676 1.00 97.75 171 GLU A O 1
ATOM 1302 N N . ASP A 1 172 ? 0.953 7.117 20.431 1.00 96.12 172 ASP A N 1
ATOM 1303 C CA . ASP A 1 172 ? 2.191 7.020 21.182 1.00 96.12 172 ASP A CA 1
ATOM 1304 C C . ASP A 1 172 ? 2.160 8.015 22.347 1.00 96.12 172 ASP A C 1
ATOM 1306 O O . ASP A 1 172 ? 2.061 9.229 22.178 1.00 96.12 172 ASP A O 1
ATOM 1310 N N . THR A 1 173 ? 2.242 7.493 23.568 1.00 95.50 173 THR A N 1
ATOM 1311 C CA . THR A 1 173 ? 2.272 8.305 24.793 1.00 95.50 173 THR A CA 1
ATOM 1312 C C . THR A 1 173 ? 3.671 8.371 25.398 1.00 95.50 173 THR A C 1
ATOM 1314 O O . THR A 1 173 ? 3.819 8.640 26.595 1.00 95.50 173 THR A O 1
ATOM 1317 N N . SER A 1 174 ? 4.706 8.013 24.634 1.00 95.00 174 SER A N 1
ATOM 1318 C CA . SER A 1 174 ? 6.064 7.977 25.150 1.00 95.00 174 SER A CA 1
ATOM 1319 C C . SER A 1 174 ? 6.558 9.392 25.470 1.00 95.00 174 SER A C 1
ATOM 1321 O O . SER A 1 174 ? 6.129 10.400 24.911 1.00 95.00 174 SER A O 1
ATOM 1323 N N . THR A 1 175 ? 7.473 9.486 26.432 1.00 91.94 175 THR A N 1
ATOM 1324 C CA . THR A 1 175 ? 8.112 10.750 26.818 1.00 91.94 175 THR A CA 1
ATOM 1325 C C . THR A 1 175 ? 9.625 10.593 26.732 1.00 91.94 175 THR A C 1
ATOM 1327 O O . THR A 1 175 ? 10.147 9.545 27.112 1.00 91.94 175 THR A O 1
ATOM 1330 N N . GLY A 1 176 ? 10.349 11.630 26.302 1.00 90.19 176 GLY A N 1
ATOM 1331 C CA . GLY A 1 176 ? 11.814 11.613 26.216 1.00 90.19 176 GLY A CA 1
ATOM 1332 C C . GLY A 1 176 ? 12.322 11.536 24.775 1.00 90.19 176 GLY A C 1
ATOM 1333 O O . GLY A 1 176 ? 11.853 12.282 23.926 1.00 90.19 176 GLY A O 1
ATOM 1334 N N . THR A 1 177 ? 13.319 10.686 24.507 1.00 92.50 177 THR A N 1
ATOM 1335 C CA . THR A 1 177 ? 13.997 10.591 23.192 1.00 92.50 177 THR A CA 1
ATOM 1336 C C . THR A 1 177 ? 13.551 9.389 22.353 1.00 92.50 177 THR A C 1
ATOM 1338 O O . THR A 1 177 ? 14.306 8.922 21.500 1.00 92.50 177 THR A O 1
ATOM 1341 N N . PHE A 1 178 ? 12.369 8.840 22.623 1.00 95.88 178 PHE A N 1
ATOM 1342 C CA . PHE A 1 178 ? 11.787 7.761 21.825 1.00 95.88 178 PHE A CA 1
ATOM 1343 C C . PHE A 1 178 ? 11.090 8.322 20.571 1.00 95.88 178 PHE A C 1
ATOM 1345 O O . PHE A 1 178 ? 10.735 9.502 20.556 1.00 95.88 178 PHE A O 1
ATOM 1352 N N . PRO A 1 179 ? 10.912 7.516 19.506 1.00 95.81 179 PRO A N 1
ATOM 1353 C CA . PRO A 1 179 ? 9.971 7.854 18.438 1.00 95.81 179 PRO A CA 1
ATOM 1354 C C . PRO A 1 179 ? 8.578 8.125 19.021 1.00 95.81 179 PRO A C 1
ATOM 1356 O O . PRO A 1 179 ? 8.179 7.420 19.940 1.00 95.81 179 PRO A O 1
ATOM 1359 N N . ALA A 1 180 ? 7.868 9.121 18.488 1.00 95.94 180 ALA A N 1
ATOM 1360 C CA . ALA A 1 180 ? 6.619 9.632 19.069 1.00 95.94 180 ALA A CA 1
ATOM 1361 C C . ALA A 1 180 ? 5.550 9.948 18.003 1.00 95.94 180 ALA A C 1
ATOM 1363 O O . ALA A 1 180 ? 4.717 10.837 18.177 1.00 95.94 180 ALA A O 1
ATOM 1364 N N . ASP A 1 181 ? 5.625 9.280 16.850 1.00 97.19 181 ASP A N 1
ATOM 1365 C CA . ASP A 1 181 ? 4.625 9.451 15.797 1.00 97.19 181 ASP A CA 1
ATOM 1366 C C . ASP A 1 181 ? 3.392 8.596 16.098 1.00 97.19 181 ASP A C 1
ATOM 1368 O O . ASP A 1 181 ? 3.500 7.380 16.269 1.00 97.19 181 ASP A O 1
ATOM 1372 N N . ASP A 1 182 ? 2.222 9.229 16.069 1.00 98.25 182 ASP A N 1
ATOM 1373 C CA . ASP A 1 182 ? 0.925 8.570 16.086 1.00 98.25 182 ASP A CA 1
ATOM 1374 C C . ASP A 1 182 ? 0.609 8.032 14.690 1.00 98.25 182 ASP A C 1
ATOM 1376 O O . ASP A 1 182 ? 0.685 8.755 13.691 1.00 98.25 182 ASP A O 1
ATOM 1380 N N . TRP A 1 183 ? 0.171 6.778 14.620 1.00 98.44 183 TRP A N 1
ATOM 1381 C CA . TRP A 1 183 ? -0.205 6.119 13.369 1.00 98.44 183 TRP A CA 1
ATOM 1382 C C . TRP A 1 183 ? -1.660 5.676 13.383 1.00 98.44 183 TRP A C 1
ATOM 1384 O O . TRP A 1 183 ? -2.259 5.454 14.433 1.00 98.44 183 TRP A O 1
ATOM 1394 N N . GLN A 1 184 ? -2.245 5.502 12.203 1.00 98.38 184 GLN A N 1
ATOM 1395 C CA . GLN A 1 184 ? -3.626 5.059 12.075 1.00 98.38 184 GLN A CA 1
ATOM 1396 C C . GLN A 1 184 ? -3.822 4.185 10.841 1.00 98.38 184 GLN A C 1
ATOM 1398 O O . GLN A 1 184 ? -3.304 4.478 9.762 1.00 98.38 184 GLN A O 1
ATOM 1403 N N . LEU A 1 185 ? -4.603 3.116 11.003 1.00 98.12 185 LEU A N 1
ATOM 1404 C CA . LEU A 1 185 ? -5.221 2.408 9.887 1.00 98.12 185 LEU A CA 1
ATOM 1405 C C . LEU A 1 185 ? -6.610 2.986 9.654 1.00 98.12 185 LEU A C 1
ATOM 1407 O O . LEU A 1 185 ? -7.443 3.026 10.568 1.00 98.12 185 LEU A O 1
ATOM 1411 N N . THR A 1 186 ? -6.858 3.387 8.414 1.00 96.44 186 THR A N 1
ATOM 1412 C CA . THR A 1 186 ? -8.076 4.090 8.022 1.00 96.44 186 THR A CA 1
ATOM 1413 C C . THR A 1 186 ? -8.776 3.373 6.889 1.00 96.44 186 THR A C 1
ATOM 1415 O O . THR A 1 186 ? -8.194 3.182 5.824 1.00 96.44 186 THR A O 1
ATOM 1418 N N . ALA A 1 187 ? -10.044 3.024 7.110 1.00 95.62 187 ALA A N 1
ATOM 1419 C CA . ALA A 1 187 ? -10.947 2.559 6.067 1.00 95.62 187 ALA A CA 1
ATOM 1420 C C . ALA A 1 187 ? -11.973 3.653 5.744 1.00 95.62 187 ALA A C 1
ATOM 1422 O O . ALA A 1 187 ? -12.721 4.076 6.626 1.00 95.62 187 ALA A O 1
ATOM 1423 N N . ASN A 1 188 ? -12.007 4.060 4.476 1.00 94.38 188 ASN A N 1
ATOM 1424 C CA . ASN A 1 188 ? -12.847 5.102 3.884 1.00 94.38 188 ASN A CA 1
ATOM 1425 C C . ASN A 1 188 ? -12.662 6.501 4.495 1.00 94.38 188 ASN A C 1
ATOM 1427 O O . ASN A 1 188 ? -12.381 6.672 5.684 1.00 94.38 188 ASN A O 1
ATOM 1431 N N . ASP A 1 189 ? -12.841 7.525 3.667 1.00 92.38 189 ASP A N 1
ATOM 1432 C CA . ASP A 1 189 ? -12.934 8.906 4.141 1.00 92.38 189 ASP A CA 1
ATOM 1433 C C . ASP A 1 189 ? -14.241 9.163 4.902 1.00 92.38 189 ASP A C 1
ATOM 1435 O O . ASP A 1 189 ? -15.215 8.419 4.796 1.00 92.38 189 ASP A O 1
ATOM 1439 N N . ASP A 1 190 ? -14.243 10.230 5.695 1.00 88.81 190 ASP A N 1
ATOM 1440 C CA . ASP A 1 190 ? -15.376 10.693 6.497 1.00 88.81 190 ASP A CA 1
ATOM 1441 C C . ASP A 1 190 ? -16.232 11.762 5.821 1.00 88.81 190 ASP A C 1
ATOM 1443 O O . ASP A 1 190 ? -17.420 11.901 6.120 1.00 88.81 190 ASP A O 1
ATOM 1447 N N . ALA A 1 191 ? -15.658 12.477 4.859 1.00 88.81 191 ALA A N 1
ATOM 1448 C CA . ALA A 1 191 ? -16.380 13.442 4.055 1.00 88.81 191 ALA A CA 1
ATOM 1449 C C . ALA A 1 191 ? -17.355 12.774 3.068 1.00 88.81 191 ALA A C 1
ATOM 1451 O O . ALA A 1 191 ? -17.078 11.735 2.466 1.00 88.81 191 ALA A O 1
ATOM 1452 N N . SER A 1 192 ? -18.486 13.443 2.820 1.00 87.50 192 SER A N 1
ATOM 1453 C CA . SER A 1 192 ? -19.392 13.076 1.726 1.00 87.50 192 SER A CA 1
ATOM 1454 C C . SER A 1 192 ? -18.656 13.138 0.383 1.00 87.50 192 SER A C 1
ATOM 1456 O O . SER A 1 192 ? -18.027 14.148 0.069 1.00 87.50 192 SER A O 1
ATOM 1458 N N . ASN A 1 193 ? -18.756 12.068 -0.413 1.00 86.19 193 ASN A N 1
ATOM 1459 C CA . ASN A 1 193 ? -17.984 11.849 -1.647 1.00 86.19 193 ASN A CA 1
ATOM 1460 C C . ASN A 1 193 ? -16.461 11.757 -1.447 1.00 86.19 193 ASN A C 1
ATOM 1462 O O . ASN A 1 193 ? -15.704 11.965 -2.396 1.00 86.19 193 ASN A O 1
ATOM 1466 N N . GLY A 1 194 ? -16.013 11.451 -0.228 1.00 90.44 194 GLY A N 1
ATOM 1467 C CA . GLY A 1 194 ? -14.626 11.101 0.035 1.00 90.44 194 GLY A CA 1
ATOM 1468 C C . GLY A 1 194 ? -14.208 9.798 -0.657 1.00 90.44 194 GLY A C 1
ATOM 1469 O O . GLY A 1 194 ? -15.005 9.105 -1.297 1.00 90.44 194 GLY A O 1
ATOM 1470 N N . LEU A 1 195 ? -12.928 9.462 -0.550 1.00 92.69 195 LEU A N 1
ATOM 1471 C CA . LEU A 1 195 ? -12.368 8.270 -1.166 1.00 92.69 195 LEU A CA 1
ATOM 1472 C C . LEU A 1 195 ? -12.831 6.999 -0.445 1.00 92.69 195 LEU A C 1
ATOM 1474 O O . LEU A 1 195 ? -12.684 6.852 0.770 1.00 92.69 195 LEU A O 1
ATOM 1478 N N . ASN A 1 196 ? -13.274 6.019 -1.232 1.00 94.88 196 ASN A N 1
ATOM 1479 C CA . ASN A 1 196 ? -13.284 4.625 -0.799 1.00 94.88 196 ASN A CA 1
ATOM 1480 C C . ASN A 1 196 ? -11.834 4.147 -0.791 1.00 94.88 196 ASN A C 1
ATOM 1482 O O . ASN A 1 196 ? -11.223 4.041 -1.860 1.00 94.88 196 ASN A O 1
ATOM 1486 N N . ARG A 1 197 ? -11.256 3.913 0.387 1.00 95.25 197 ARG A N 1
ATOM 1487 C CA . ARG A 1 197 ? -9.828 3.601 0.511 1.00 95.25 197 ARG A CA 1
ATOM 1488 C C . ARG A 1 197 ? -9.485 2.812 1.764 1.00 95.25 197 ARG A C 1
ATOM 1490 O O . ARG A 1 197 ? -10.231 2.825 2.735 1.00 95.25 197 ARG A O 1
ATOM 1497 N N . PHE A 1 198 ? -8.314 2.193 1.744 1.00 97.12 198 PHE A N 1
ATOM 1498 C CA . PHE A 1 198 ? -7.617 1.712 2.926 1.00 97.12 198 PHE A CA 1
ATOM 1499 C C . PHE A 1 198 ? -6.227 2.350 2.992 1.00 97.12 198 PHE A C 1
ATOM 1501 O O . PHE A 1 198 ? -5.486 2.302 2.006 1.00 97.12 198 PHE A O 1
ATOM 1508 N N . SER A 1 199 ? -5.879 2.946 4.130 1.00 98.00 199 SER A N 1
ATOM 1509 C CA . SER A 1 199 ? -4.681 3.781 4.267 1.00 98.00 199 SER A CA 1
ATOM 1510 C C . SER A 1 199 ? -3.903 3.511 5.547 1.00 98.00 199 SER A C 1
ATOM 1512 O O . SER A 1 199 ? -4.486 3.178 6.579 1.00 98.00 199 SER A O 1
ATOM 1514 N N . ILE A 1 200 ? -2.590 3.738 5.465 1.00 98.50 200 ILE A N 1
ATOM 1515 C CA . ILE A 1 200 ? -1.703 3.915 6.618 1.00 98.50 200 ILE A CA 1
ATOM 1516 C C . ILE A 1 200 ? -1.413 5.410 6.705 1.00 98.50 200 ILE A C 1
ATOM 1518 O O . ILE A 1 200 ? -0.889 5.992 5.753 1.00 98.50 200 ILE A O 1
ATOM 1522 N N . GLU A 1 201 ? -1.775 6.022 7.825 1.00 98.31 201 GLU A N 1
ATOM 1523 C CA . GLU A 1 201 ? -1.680 7.465 8.041 1.00 98.31 201 GLU A CA 1
ATOM 1524 C C . GLU A 1 201 ? -0.750 7.753 9.221 1.00 98.31 201 GLU A C 1
ATOM 1526 O O . GLU A 1 201 ? -0.843 7.100 10.259 1.00 98.31 201 GLU A O 1
ATOM 1531 N N . ASN A 1 202 ? 0.146 8.726 9.052 1.00 98.31 202 ASN A N 1
ATOM 1532 C CA . ASN A 1 202 ? 0.916 9.314 10.143 1.00 98.31 202 ASN A CA 1
ATOM 1533 C C . ASN A 1 202 ? 0.165 10.559 10.609 1.00 98.31 202 ASN A C 1
ATOM 1535 O O . ASN A 1 202 ? 0.117 11.574 9.906 1.00 98.31 202 ASN A O 1
ATOM 1539 N N . ILE A 1 203 ? -0.445 10.456 11.782 1.00 97.69 203 ILE A N 1
ATOM 1540 C CA . ILE A 1 203 ? -1.333 11.471 12.340 1.00 97.69 203 ILE A CA 1
ATOM 1541 C C . ILE A 1 203 ? -0.533 12.643 12.895 1.00 97.69 203 ILE A C 1
ATOM 1543 O O . ILE A 1 203 ? -0.929 13.788 12.682 1.00 97.69 203 ILE A O 1
ATOM 1547 N N . THR A 1 204 ? 0.631 12.386 13.497 1.00 96.69 204 THR A N 1
ATOM 1548 C CA . THR A 1 204 ? 1.538 13.440 13.981 1.00 96.69 204 THR A CA 1
ATOM 1549 C C . THR A 1 204 ? 2.001 14.348 12.844 1.00 96.69 204 THR A C 1
ATOM 1551 O O . THR A 1 204 ? 1.936 15.572 12.950 1.00 96.69 204 THR A O 1
ATOM 1554 N N . ALA A 1 205 ? 2.437 13.762 11.730 1.00 97.50 205 ALA A N 1
ATOM 1555 C CA . ALA A 1 205 ? 2.920 14.502 10.568 1.00 97.50 205 ALA A CA 1
ATOM 1556 C C . ALA A 1 205 ? 1.798 14.960 9.618 1.00 97.50 205 ALA A C 1
ATOM 1558 O O . ALA A 1 205 ? 2.083 15.663 8.649 1.00 97.50 205 ALA A O 1
ATOM 1559 N N . ALA A 1 206 ? 0.547 14.549 9.859 1.00 96.88 206 ALA A N 1
ATOM 1560 C CA . ALA A 1 206 ? -0.587 14.736 8.953 1.00 96.88 206 ALA A CA 1
ATOM 1561 C C . ALA A 1 206 ? -0.288 14.269 7.513 1.00 96.88 206 ALA A C 1
ATOM 1563 O O . ALA A 1 206 ? -0.595 14.953 6.534 1.00 96.88 206 ALA A O 1
ATOM 1564 N N . THR A 1 207 ? 0.338 13.096 7.376 1.00 97.88 207 THR A N 1
ATOM 1565 C CA . THR A 1 207 ? 0.675 12.508 6.072 1.00 97.88 207 THR A CA 1
ATOM 1566 C C . THR A 1 207 ? 0.014 11.152 5.878 1.00 97.88 207 THR A C 1
ATOM 1568 O O . THR A 1 207 ? -0.309 10.447 6.832 1.00 97.88 207 THR A O 1
ATOM 1571 N N . VAL A 1 208 ? -0.147 10.761 4.614 1.00 97.94 208 VAL A N 1
ATOM 1572 C CA . VAL A 1 208 ? -0.671 9.450 4.224 1.00 97.94 208 VAL A CA 1
ATOM 1573 C C . VAL A 1 208 ? 0.365 8.741 3.353 1.00 97.94 208 VAL A C 1
ATOM 1575 O O . VAL A 1 208 ? 0.339 8.886 2.130 1.00 97.94 208 VAL A O 1
ATOM 1578 N N . PRO A 1 209 ? 1.319 8.006 3.951 1.00 98.00 209 PRO A N 1
ATOM 1579 C CA . PRO A 1 209 ? 2.382 7.362 3.183 1.00 98.00 209 PRO A CA 1
ATOM 1580 C C . PRO A 1 209 ? 1.902 6.242 2.255 1.00 98.00 209 PRO A C 1
ATOM 1582 O O . PRO A 1 209 ? 2.571 5.943 1.267 1.00 98.00 209 PRO A O 1
ATOM 1585 N N . PHE A 1 210 ? 0.766 5.606 2.560 1.00 98.31 210 PHE A N 1
ATOM 1586 C CA . PHE A 1 210 ? 0.232 4.512 1.753 1.00 98.31 210 PHE A CA 1
ATOM 1587 C C . PHE A 1 210 ? -1.293 4.551 1.675 1.00 98.31 210 PHE A C 1
ATOM 1589 O O . PHE A 1 210 ? -1.983 4.763 2.674 1.00 98.31 210 PHE A O 1
ATOM 1596 N N . THR A 1 211 ? -1.828 4.318 0.478 1.00 97.94 211 THR A N 1
ATOM 1597 C CA . THR A 1 211 ? -3.267 4.239 0.216 1.00 97.94 211 THR A CA 1
ATOM 1598 C C . THR A 1 211 ? -3.548 3.238 -0.897 1.00 97.94 211 THR A C 1
ATOM 1600 O O . THR A 1 211 ? -2.938 3.304 -1.963 1.00 97.94 211 THR A O 1
ATOM 1603 N N . VAL A 1 212 ? -4.533 2.369 -0.677 1.00 97.81 212 VAL A N 1
ATOM 1604 C CA . VAL A 1 212 ? -5.173 1.549 -1.712 1.00 97.81 212 VAL A CA 1
ATOM 1605 C C . VAL A 1 212 ? -6.603 2.044 -1.880 1.00 97.81 212 VAL A C 1
ATOM 1607 O O . VAL A 1 212 ? -7.383 2.013 -0.931 1.00 97.81 212 VAL A O 1
ATOM 1610 N N . GLN A 1 213 ? -6.960 2.524 -3.071 1.00 97.31 213 GLN A N 1
ATOM 1611 C CA . GLN A 1 213 ? -8.343 2.910 -3.365 1.00 97.31 213 GLN A CA 1
ATOM 1612 C C . GLN A 1 213 ? -9.214 1.670 -3.602 1.00 97.31 213 GLN A C 1
ATOM 1614 O O . GLN A 1 213 ? -8.739 0.659 -4.110 1.00 97.31 213 GLN A O 1
ATOM 1619 N N . GLY A 1 214 ? -10.502 1.754 -3.266 1.00 95.50 214 GLY A N 1
ATOM 1620 C CA . GLY A 1 214 ? -11.424 0.613 -3.260 1.00 95.50 214 GLY A CA 1
ATOM 1621 C C . GLY A 1 214 ? -11.653 -0.048 -4.624 1.00 95.50 214 GLY A C 1
ATOM 1622 O O . GLY A 1 214 ? -12.100 -1.187 -4.674 1.00 95.50 214 GLY A O 1
ATOM 1623 N N . SER A 1 215 ? -11.337 0.634 -5.726 1.00 95.75 215 SER A N 1
ATOM 1624 C CA . SER A 1 215 ? -11.414 0.091 -7.089 1.00 95.75 215 SER A CA 1
ATOM 1625 C C . SER A 1 215 ? -10.092 -0.484 -7.609 1.00 95.75 215 SER A C 1
ATOM 1627 O O . SER A 1 215 ? -10.037 -0.904 -8.766 1.00 95.75 215 SER A O 1
ATOM 1629 N N . ALA A 1 216 ? -9.026 -0.501 -6.801 1.00 97.25 216 ALA A N 1
ATOM 1630 C CA . ALA A 1 216 ? -7.754 -1.094 -7.197 1.00 97.25 216 ALA A CA 1
ATOM 1631 C C . ALA A 1 216 ? -7.946 -2.588 -7.542 1.00 97.25 216 ALA A C 1
ATOM 1633 O O . ALA A 1 216 ? -8.493 -3.333 -6.723 1.00 97.25 216 ALA A O 1
ATOM 1634 N N . PRO A 1 217 ? -7.545 -3.045 -8.743 1.00 96.56 217 PRO A N 1
ATOM 1635 C CA . PRO A 1 217 ? -7.728 -4.433 -9.145 1.00 96.56 217 PRO A CA 1
ATOM 1636 C C . PRO A 1 217 ? -6.819 -5.394 -8.367 1.00 96.56 217 PRO A C 1
ATOM 1638 O O . PRO A 1 217 ? -5.854 -5.011 -7.704 1.00 96.56 217 PRO A O 1
ATOM 1641 N N . ASN A 1 218 ? -7.094 -6.692 -8.504 1.00 97.00 218 ASN A N 1
ATOM 1642 C CA . ASN A 1 218 ? -6.229 -7.727 -7.948 1.00 97.00 218 ASN A CA 1
ATOM 1643 C C . ASN A 1 218 ? -4.783 -7.546 -8.429 1.00 97.00 218 ASN A C 1
ATOM 1645 O O . ASN A 1 218 ? -4.532 -7.327 -9.614 1.00 97.00 218 ASN A O 1
ATOM 1649 N N . ASN A 1 219 ? -3.833 -7.718 -7.509 1.00 97.50 219 ASN A N 1
ATOM 1650 C CA . ASN A 1 219 ? -2.396 -7.649 -7.782 1.00 97.50 219 ASN A CA 1
ATOM 1651 C C . ASN A 1 219 ? -1.901 -6.276 -8.273 1.00 97.50 219 ASN A C 1
ATOM 1653 O O . ASN A 1 219 ? -0.872 -6.217 -8.943 1.00 97.50 219 ASN A O 1
ATOM 1657 N N . SER A 1 220 ? -2.585 -5.170 -7.934 1.00 97.50 220 SER A N 1
ATOM 1658 C CA . SER A 1 220 ? -2.049 -3.815 -8.168 1.00 97.50 220 SER A CA 1
ATOM 1659 C C . SER A 1 220 ? -0.648 -3.635 -7.577 1.00 97.50 220 SER A C 1
ATOM 1661 O O . SER A 1 220 ? 0.224 -3.075 -8.231 1.00 97.50 220 SER A O 1
ATOM 1663 N N . LEU A 1 221 ? -0.428 -4.170 -6.374 1.00 97.88 221 LEU A N 1
ATOM 1664 C CA . LEU A 1 221 ? 0.882 -4.394 -5.774 1.00 97.88 221 LEU A CA 1
ATOM 1665 C C . LEU A 1 221 ? 0.872 -5.792 -5.160 1.00 97.88 221 LEU A C 1
ATOM 1667 O O . LEU A 1 221 ? 0.048 -6.085 -4.295 1.00 97.88 221 LEU A O 1
ATOM 1671 N N . TYR A 1 222 ? 1.771 -6.656 -5.614 1.00 98.38 222 TYR A N 1
ATOM 1672 C CA . TYR A 1 222 ? 1.892 -8.023 -5.127 1.00 98.38 222 TYR A CA 1
ATOM 1673 C C . TYR A 1 222 ? 3.348 -8.331 -4.798 1.00 98.38 222 TYR A C 1
ATOM 1675 O O . TYR A 1 222 ? 4.235 -8.020 -5.585 1.00 98.38 222 TYR A O 1
ATOM 1683 N N . ILE A 1 223 ? 3.601 -8.955 -3.651 1.00 98.50 223 ILE A N 1
ATOM 1684 C CA . ILE A 1 223 ? 4.933 -9.432 -3.271 1.00 98.50 223 ILE A CA 1
ATOM 1685 C C . ILE A 1 223 ? 4.833 -10.947 -3.134 1.00 98.50 223 ILE A C 1
ATOM 1687 O O . ILE A 1 223 ? 4.077 -11.443 -2.298 1.00 98.50 223 ILE A O 1
ATOM 1691 N N . ASN A 1 224 ? 5.547 -11.685 -3.984 1.00 97.88 224 ASN A N 1
ATOM 1692 C CA . ASN A 1 224 ? 5.495 -13.146 -3.967 1.00 97.88 224 ASN A CA 1
ATOM 1693 C C . ASN A 1 224 ? 6.353 -13.735 -2.824 1.00 97.88 224 ASN A C 1
ATOM 1695 O O . ASN A 1 224 ? 7.101 -13.031 -2.144 1.00 97.88 224 ASN A O 1
ATOM 1699 N N . ALA A 1 225 ? 6.302 -15.058 -2.644 1.00 98.00 225 ALA A N 1
ATOM 1700 C CA . ALA A 1 225 ? 7.066 -15.762 -1.605 1.00 98.00 225 ALA A CA 1
ATOM 1701 C C . ALA A 1 225 ? 8.603 -15.657 -1.748 1.00 98.00 225 ALA A C 1
ATOM 1703 O O . ALA A 1 225 ? 9.323 -15.911 -0.787 1.00 98.00 225 ALA A O 1
ATOM 1704 N N . ASN A 1 226 ? 9.109 -15.267 -2.922 1.00 98.00 226 ASN A N 1
ATOM 1705 C CA . ASN A 1 226 ? 10.534 -15.034 -3.181 1.00 98.00 226 ASN A CA 1
ATOM 1706 C C . ASN A 1 226 ? 10.945 -13.563 -2.966 1.00 98.00 226 ASN A C 1
ATOM 1708 O O . ASN A 1 226 ? 12.102 -13.202 -3.212 1.00 98.00 226 ASN A O 1
ATOM 1712 N N . GLY A 1 227 ? 10.004 -12.712 -2.543 1.00 98.31 227 GLY A N 1
ATOM 1713 C CA . GLY A 1 227 ? 10.198 -11.275 -2.362 1.00 98.31 227 GLY A CA 1
ATOM 1714 C C . GLY A 1 227 ? 10.202 -10.471 -3.664 1.00 98.31 227 GLY A C 1
ATOM 1715 O O . GLY A 1 227 ? 10.685 -9.342 -3.667 1.00 98.31 227 GLY A O 1
ATOM 1716 N N . ASP A 1 228 ? 9.718 -11.034 -4.773 1.00 98.69 228 ASP A N 1
ATOM 1717 C CA . ASP A 1 228 ? 9.603 -10.315 -6.044 1.00 98.69 228 ASP A CA 1
ATOM 1718 C C . ASP A 1 228 ? 8.328 -9.464 -6.067 1.00 98.69 228 ASP A C 1
ATOM 1720 O O . ASP A 1 228 ? 7.266 -9.912 -5.626 1.00 98.69 228 ASP A O 1
ATOM 1724 N N . VAL A 1 229 ? 8.426 -8.259 -6.630 1.00 98.75 229 VAL A N 1
ATOM 1725 C CA . VAL A 1 229 ? 7.330 -7.291 -6.722 1.00 98.75 229 VAL A CA 1
ATOM 1726 C C . VAL A 1 229 ? 6.652 -7.384 -8.088 1.00 98.75 229 VAL A C 1
ATOM 1728 O O . VAL A 1 229 ? 7.275 -7.177 -9.129 1.00 98.75 229 VAL A O 1
ATOM 1731 N N . GLY A 1 230 ? 5.355 -7.665 -8.084 1.00 98.31 230 GLY A N 1
ATOM 1732 C CA . GLY A 1 230 ? 4.467 -7.571 -9.234 1.00 98.31 230 GLY A CA 1
ATOM 1733 C C . GLY A 1 230 ? 3.611 -6.310 -9.168 1.00 98.31 230 GLY A C 1
ATOM 1734 O O . GLY A 1 230 ? 2.960 -6.044 -8.158 1.00 98.31 230 GLY A O 1
ATOM 1735 N N . LEU A 1 231 ? 3.590 -5.555 -10.262 1.00 98.31 231 LEU A N 1
ATOM 1736 C CA . LEU A 1 231 ? 2.646 -4.468 -10.505 1.00 98.31 231 LEU A CA 1
ATOM 1737 C C . LEU A 1 231 ? 1.710 -4.921 -11.628 1.00 98.31 231 LEU A C 1
ATOM 1739 O O . LEU A 1 231 ? 2.140 -5.064 -12.773 1.00 98.31 231 LEU A O 1
ATOM 1743 N N . GLY A 1 232 ? 0.461 -5.235 -11.278 1.00 97.81 232 GLY A N 1
ATOM 1744 C CA . GLY A 1 232 ? -0.531 -5.812 -12.193 1.00 97.81 232 GLY A CA 1
ATOM 1745 C C . GLY A 1 232 ? -0.405 -7.327 -12.411 1.00 97.81 232 GLY A C 1
ATOM 1746 O O . GLY A 1 232 ? -1.065 -7.879 -13.288 1.00 97.81 232 GLY A O 1
ATOM 1747 N N . THR A 1 233 ? 0.432 -8.034 -11.641 1.00 97.81 233 THR A N 1
ATOM 1748 C CA . THR A 1 233 ? 0.636 -9.488 -11.781 1.00 97.81 233 THR A CA 1
ATOM 1749 C C . THR A 1 233 ? 0.925 -10.174 -10.447 1.00 97.81 233 THR A C 1
ATOM 1751 O O . THR A 1 233 ? 1.672 -9.654 -9.624 1.00 97.81 233 THR A O 1
ATOM 1754 N N . ALA A 1 234 ? 0.359 -11.370 -10.249 1.00 97.94 234 ALA A N 1
ATOM 1755 C CA . ALA A 1 234 ? 0.679 -12.254 -9.120 1.00 97.94 234 ALA A CA 1
ATOM 1756 C C . ALA A 1 234 ? 1.883 -13.173 -9.392 1.00 97.94 234 ALA A C 1
ATOM 1758 O O . ALA A 1 234 ? 2.359 -13.866 -8.494 1.00 97.94 234 ALA A O 1
ATOM 1759 N N . VAL A 1 235 ? 2.360 -13.222 -10.639 1.00 97.62 235 VAL A N 1
ATOM 1760 C CA . VAL A 1 235 ? 3.429 -14.128 -11.080 1.00 97.62 235 VAL A CA 1
ATOM 1761 C C . VAL A 1 235 ? 4.565 -13.293 -11.674 1.00 97.62 235 VAL A C 1
ATOM 1763 O O . VAL A 1 235 ? 4.776 -13.309 -12.889 1.00 97.62 235 VAL A O 1
ATOM 1766 N N . PRO A 1 236 ? 5.268 -12.491 -10.853 1.00 98.00 236 PRO A N 1
ATOM 1767 C CA . PRO A 1 236 ? 6.408 -11.728 -11.336 1.00 98.00 236 PRO A CA 1
ATOM 1768 C C . PRO A 1 236 ? 7.501 -12.687 -11.839 1.00 98.00 236 PRO A C 1
ATOM 1770 O O . PRO A 1 236 ? 7.900 -13.613 -11.135 1.00 98.00 236 PRO A O 1
ATOM 1773 N N . GLY A 1 237 ? 7.963 -12.482 -13.077 1.00 96.94 237 GLY A N 1
ATOM 1774 C CA . GLY A 1 237 ? 9.034 -13.277 -13.699 1.00 96.94 237 GLY A CA 1
ATOM 1775 C C . GLY A 1 237 ? 10.445 -12.780 -13.361 1.00 96.94 237 GLY A C 1
ATOM 1776 O O . GLY A 1 237 ? 11.430 -13.461 -13.631 1.00 96.94 237 GLY A O 1
ATOM 1777 N N . LEU A 1 238 ? 10.537 -11.586 -12.775 1.00 97.56 238 LEU A N 1
ATOM 1778 C CA . LEU A 1 238 ? 11.753 -10.920 -12.313 1.00 97.56 238 LEU A CA 1
ATOM 1779 C C . LEU A 1 238 ? 11.487 -10.259 -10.956 1.00 97.56 238 LEU A C 1
ATOM 1781 O O . LEU A 1 238 ? 10.333 -10.073 -10.576 1.00 97.56 238 LEU A O 1
ATOM 1785 N N . LYS A 1 239 ? 12.556 -9.810 -10.282 1.00 98.31 239 LYS A N 1
ATOM 1786 C CA . LYS A 1 239 ? 12.498 -9.102 -8.986 1.00 98.31 239 LYS A CA 1
ATOM 1787 C C . LYS A 1 239 ? 11.502 -7.938 -8.960 1.00 98.31 239 LYS A C 1
ATOM 1789 O O . LYS A 1 239 ? 10.888 -7.691 -7.929 1.00 98.31 239 LYS A O 1
ATOM 1794 N N . LEU A 1 240 ? 11.339 -7.254 -10.090 1.00 98.25 240 LEU A N 1
ATOM 1795 C CA . LEU A 1 240 ? 10.267 -6.301 -10.349 1.00 98.25 240 LEU A CA 1
ATOM 1796 C C . LEU A 1 240 ? 9.659 -6.637 -11.713 1.00 98.25 240 LEU A C 1
ATOM 1798 O O . LEU A 1 240 ? 10.381 -6.692 -12.708 1.00 98.25 240 LEU A O 1
ATOM 1802 N N . SER A 1 241 ? 8.351 -6.874 -11.760 1.00 98.12 241 SER A N 1
ATOM 1803 C CA . SER A 1 241 ? 7.611 -7.164 -12.992 1.00 98.12 241 SER A CA 1
ATOM 1804 C C . SER A 1 241 ? 6.422 -6.223 -13.124 1.00 98.12 241 SER A C 1
ATOM 1806 O O . SER A 1 241 ? 5.577 -6.167 -12.232 1.00 98.12 241 SER A O 1
ATOM 1808 N N . LEU A 1 242 ? 6.351 -5.500 -14.241 1.00 98.06 242 LEU A N 1
ATOM 1809 C CA . LEU A 1 242 ? 5.218 -4.650 -14.598 1.00 98.06 242 LEU A CA 1
ATOM 1810 C C . LEU A 1 242 ? 4.413 -5.365 -15.679 1.00 98.06 242 LEU A C 1
ATOM 1812 O O . LEU A 1 242 ? 4.978 -5.771 -16.695 1.00 98.06 242 LEU A O 1
ATOM 1816 N N . SER A 1 243 ? 3.114 -5.524 -15.454 1.00 97.00 243 SER A N 1
ATOM 1817 C CA . SER A 1 243 ? 2.202 -6.179 -16.384 1.00 97.00 243 SER A CA 1
ATOM 1818 C C . SER A 1 243 ? 1.018 -5.270 -16.662 1.00 97.00 243 SER A C 1
ATOM 1820 O O . SER A 1 243 ? 0.270 -4.924 -15.753 1.00 97.00 243 SER A O 1
ATOM 1822 N N . ASP A 1 244 ? 0.840 -4.927 -17.931 1.00 96.50 244 ASP A N 1
ATOM 1823 C CA . ASP A 1 244 ? -0.302 -4.171 -18.432 1.00 96.50 244 ASP A CA 1
ATOM 1824 C C . ASP A 1 244 ? -0.666 -4.686 -19.834 1.00 96.50 244 ASP A C 1
ATOM 1826 O O . ASP A 1 244 ? 0.095 -5.430 -20.457 1.00 96.50 244 ASP A O 1
ATOM 1830 N N . THR A 1 245 ? -1.846 -4.314 -20.312 1.00 95.62 245 THR A N 1
ATOM 1831 C CA . THR A 1 245 ? -2.387 -4.689 -21.621 1.00 95.62 245 THR A CA 1
ATOM 1832 C C . THR A 1 245 ? -1.661 -4.027 -22.789 1.00 95.62 245 THR A C 1
ATOM 1834 O O . THR A 1 245 ? -1.532 -4.650 -23.840 1.00 95.62 245 THR A O 1
ATOM 1837 N N . ASP A 1 246 ? -1.165 -2.803 -22.607 1.00 95.94 246 ASP A N 1
ATOM 1838 C CA . ASP A 1 246 ? -0.380 -2.081 -23.604 1.00 95.94 246 ASP A CA 1
ATOM 1839 C C . ASP A 1 246 ? 0.645 -1.176 -22.908 1.00 95.94 246 ASP A C 1
ATOM 1841 O O . ASP A 1 246 ? 0.319 -0.414 -22.002 1.00 95.94 246 ASP A O 1
ATOM 1845 N N . THR A 1 247 ? 1.896 -1.254 -23.361 1.00 96.56 247 THR A N 1
ATOM 1846 C CA . THR A 1 247 ? 2.989 -0.351 -22.967 1.00 96.56 247 THR A CA 1
ATOM 1847 C C . THR A 1 247 ? 3.221 -0.237 -21.449 1.00 96.56 247 THR A C 1
ATOM 1849 O O . THR A 1 247 ? 3.192 0.869 -20.895 1.00 96.56 247 THR A O 1
ATOM 1852 N N . PRO A 1 248 ? 3.532 -1.345 -20.746 1.00 97.50 248 PRO A N 1
ATOM 1853 C CA . PRO A 1 248 ? 4.055 -1.258 -19.386 1.00 97.50 248 PRO A CA 1
ATOM 1854 C C . PRO A 1 248 ? 5.281 -0.334 -19.348 1.00 97.50 248 PRO A C 1
ATOM 1856 O O . PRO A 1 248 ? 6.185 -0.417 -20.189 1.00 97.50 248 PRO A O 1
ATOM 1859 N N . SER A 1 249 ? 5.296 0.581 -18.381 1.00 97.12 249 SER A N 1
ATOM 1860 C CA . SER A 1 249 ? 6.281 1.658 -18.332 1.00 97.12 249 SER A CA 1
ATOM 1861 C C . SER A 1 249 ? 6.631 2.080 -16.913 1.00 97.12 249 SER A C 1
ATOM 1863 O O . SER A 1 249 ? 5.866 1.890 -15.971 1.00 97.12 249 SER A O 1
ATOM 1865 N N . ILE A 1 250 ? 7.816 2.668 -16.779 1.00 97.88 250 ILE A N 1
ATOM 1866 C CA . ILE A 1 250 ? 8.279 3.339 -15.568 1.00 97.88 250 ILE A CA 1
ATOM 1867 C C . ILE A 1 250 ? 8.448 4.816 -15.903 1.00 97.88 250 ILE A C 1
ATOM 1869 O O . ILE A 1 250 ? 9.106 5.154 -16.890 1.00 97.88 250 ILE A O 1
ATOM 1873 N N . ARG A 1 251 ? 7.877 5.685 -15.067 1.00 97.94 251 ARG A N 1
ATOM 1874 C CA . ARG A 1 251 ? 7.962 7.140 -15.196 1.00 97.94 251 ARG A CA 1
ATOM 1875 C C . ARG A 1 251 ? 8.926 7.732 -14.177 1.00 97.94 251 ARG A C 1
ATOM 1877 O O . ARG A 1 251 ? 8.860 7.413 -12.993 1.00 97.94 251 ARG A O 1
ATOM 1884 N N . LEU A 1 252 ? 9.764 8.649 -14.642 1.00 98.00 252 LEU A N 1
ATOM 1885 C CA . LEU A 1 252 ? 10.553 9.566 -13.831 1.00 98.00 252 LEU A CA 1
ATOM 1886 C C . LEU A 1 252 ? 9.991 10.973 -14.036 1.00 98.00 252 LEU A C 1
ATOM 1888 O O . LEU A 1 252 ? 10.085 11.526 -15.132 1.00 98.00 252 LEU A O 1
ATOM 1892 N N . GLU A 1 253 ? 9.397 11.544 -12.993 1.00 97.31 253 GLU A N 1
ATOM 1893 C CA . GLU A 1 253 ? 8.738 12.849 -13.050 1.00 97.31 253 GLU A CA 1
ATOM 1894 C C . GLU A 1 253 ? 9.408 13.833 -12.088 1.00 97.31 253 GLU A C 1
ATOM 1896 O O . GLU A 1 253 ? 9.365 13.675 -10.869 1.00 97.31 253 GLU A O 1
ATOM 1901 N N . GLN A 1 254 ? 10.031 14.866 -12.651 1.00 97.25 254 GLN A N 1
ATOM 1902 C CA . GLN A 1 254 ? 10.490 16.045 -11.932 1.00 97.25 254 GLN A CA 1
ATOM 1903 C C . GLN A 1 254 ? 9.406 17.117 -12.015 1.00 97.25 254 GLN A C 1
ATOM 1905 O O . GLN A 1 254 ? 9.062 17.590 -13.102 1.00 97.25 254 GLN A O 1
ATOM 1910 N N . THR A 1 255 ? 8.894 17.523 -10.859 1.00 96.12 255 THR A N 1
ATOM 1911 C CA . THR A 1 255 ? 7.877 18.572 -10.756 1.00 96.12 255 THR A CA 1
ATOM 1912 C C . THR A 1 255 ? 8.510 19.966 -10.739 1.00 96.12 255 THR A C 1
ATOM 1914 O O . THR A 1 255 ? 9.725 20.123 -10.631 1.00 96.12 255 THR A O 1
ATOM 1917 N N . GLY A 1 256 ? 7.667 21.001 -10.815 1.00 95.88 256 GLY A N 1
ATOM 1918 C CA . GLY A 1 256 ? 8.093 22.400 -10.683 1.00 95.88 256 GLY A CA 1
ATOM 1919 C C . GLY A 1 256 ? 8.390 22.851 -9.248 1.00 95.88 256 GLY A C 1
ATOM 1920 O O . GLY A 1 256 ? 8.648 24.033 -9.007 1.00 95.88 256 GLY A O 1
ATOM 1921 N N . ALA A 1 257 ? 8.288 21.941 -8.272 1.00 94.94 257 ALA A N 1
ATOM 1922 C CA . ALA A 1 257 ? 8.498 22.263 -6.869 1.00 94.94 257 ALA A CA 1
ATOM 1923 C C . ALA A 1 257 ? 9.926 22.785 -6.639 1.00 94.94 257 ALA A C 1
ATOM 1925 O O . ALA A 1 257 ? 10.889 22.309 -7.236 1.00 94.94 257 ALA A O 1
ATOM 1926 N N . GLY A 1 258 ? 10.060 23.801 -5.783 1.00 94.94 258 GLY A N 1
ATOM 1927 C CA . GLY A 1 258 ? 11.356 24.430 -5.512 1.00 94.94 258 GLY A CA 1
ATOM 1928 C C . GLY A 1 258 ? 11.907 25.300 -6.651 1.00 94.94 258 GLY A C 1
ATOM 1929 O O . GLY A 1 258 ? 13.083 25.646 -6.615 1.00 94.94 258 GLY A O 1
ATOM 1930 N N . GLY A 1 259 ? 11.091 25.670 -7.649 1.00 95.62 259 GLY A N 1
ATOM 1931 C CA . GLY A 1 259 ? 11.506 26.562 -8.743 1.00 95.62 259 GLY A CA 1
ATOM 1932 C C . GLY A 1 259 ? 12.348 25.883 -9.828 1.00 95.62 259 GLY A C 1
ATOM 1933 O O . GLY A 1 259 ? 13.020 26.565 -10.600 1.00 95.62 259 GLY A O 1
ATOM 1934 N N . ILE A 1 260 ? 12.324 24.551 -9.882 1.00 97.19 260 ILE A N 1
ATOM 1935 C CA . ILE A 1 260 ? 13.023 23.753 -10.889 1.00 97.19 260 ILE A CA 1
ATOM 1936 C C . ILE A 1 260 ? 12.137 23.608 -12.134 1.00 97.19 260 ILE A C 1
ATOM 1938 O O . ILE A 1 260 ? 10.919 23.503 -12.028 1.00 97.19 260 ILE A O 1
ATOM 1942 N N . THR A 1 261 ? 12.726 23.598 -13.330 1.00 97.19 261 THR A N 1
ATOM 1943 C CA . THR A 1 261 ? 11.970 23.345 -14.567 1.00 97.19 261 THR A CA 1
ATOM 1944 C C . THR A 1 261 ? 11.424 21.910 -14.570 1.00 97.19 261 THR A C 1
ATOM 1946 O O . THR A 1 261 ? 12.223 20.982 -14.436 1.00 97.19 261 THR A O 1
ATOM 1949 N N . PRO A 1 262 ? 10.110 21.679 -14.748 1.00 97.56 262 PRO A N 1
ATOM 1950 C CA . PRO A 1 262 ? 9.552 20.329 -14.793 1.00 97.56 262 PRO A CA 1
ATOM 1951 C C . PRO A 1 262 ? 10.114 19.502 -15.953 1.00 97.56 262 PRO A C 1
ATOM 1953 O O . PRO A 1 262 ? 10.277 20.014 -17.060 1.00 97.56 262 PRO A O 1
ATOM 1956 N N . GLN A 1 263 ? 10.353 18.214 -15.720 1.00 97.62 263 GLN A N 1
ATOM 1957 C CA . GLN A 1 263 ? 10.833 17.288 -16.745 1.00 97.62 263 GLN A CA 1
ATOM 1958 C C . GLN A 1 263 ? 10.291 15.884 -16.484 1.00 97.62 263 GLN A C 1
ATOM 1960 O O . GLN A 1 263 ? 10.399 15.380 -15.372 1.00 97.62 263 GLN A O 1
ATOM 1965 N N . THR A 1 264 ? 9.729 15.235 -17.503 1.00 98.12 264 THR A N 1
ATOM 1966 C CA . THR A 1 264 ? 9.163 13.885 -17.377 1.00 98.12 264 THR A CA 1
ATOM 1967 C C . THR A 1 264 ? 9.726 12.952 -18.440 1.00 98.12 264 THR A C 1
ATOM 1969 O O . THR A 1 264 ? 9.682 13.258 -19.633 1.00 98.12 264 THR A O 1
ATOM 1972 N N . TRP A 1 265 ? 10.218 11.796 -18.002 1.00 98.19 265 TRP A N 1
ATOM 1973 C CA . TRP A 1 265 ? 10.757 10.739 -18.852 1.00 98.19 265 TRP A CA 1
ATOM 1974 C C . TRP A 1 265 ? 10.057 9.415 -18.577 1.00 98.19 265 TRP A C 1
ATOM 1976 O O . TRP A 1 265 ? 9.896 9.039 -17.420 1.00 98.19 265 TRP A O 1
ATOM 1986 N N . ASP A 1 266 ? 9.727 8.677 -19.636 1.00 98.12 266 ASP A N 1
ATOM 1987 C CA . ASP A 1 266 ? 9.225 7.307 -19.521 1.00 98.12 266 ASP A CA 1
ATOM 1988 C C . ASP A 1 266 ? 10.210 6.312 -20.141 1.00 98.12 266 ASP A C 1
ATOM 1990 O O . ASP A 1 266 ? 10.748 6.543 -21.227 1.00 98.12 266 ASP A O 1
ATOM 1994 N N . MET A 1 267 ? 10.396 5.176 -19.472 1.00 98.19 267 MET A N 1
ATOM 1995 C CA . MET A 1 267 ? 11.016 3.972 -20.025 1.00 98.19 267 MET A CA 1
ATOM 1996 C C . MET A 1 267 ? 9.918 2.938 -20.239 1.00 98.19 267 MET A C 1
ATOM 1998 O O . MET A 1 267 ? 9.227 2.583 -19.285 1.00 98.19 267 MET A O 1
ATOM 2002 N N . ALA A 1 268 ? 9.737 2.463 -21.468 1.00 97.69 268 ALA A N 1
ATOM 2003 C CA . ALA A 1 268 ? 8.614 1.589 -21.791 1.00 97.69 268 ALA A CA 1
ATOM 2004 C C . ALA A 1 268 ? 8.953 0.557 -22.866 1.00 97.69 268 ALA A C 1
ATOM 2006 O O . ALA A 1 268 ? 9.911 0.716 -23.628 1.00 97.69 268 ALA A O 1
ATOM 2007 N N . GLY A 1 269 ? 8.135 -0.493 -22.939 1.00 97.25 269 GLY A N 1
ATOM 2008 C CA . GLY A 1 269 ? 8.230 -1.510 -23.977 1.00 97.25 269 GLY A CA 1
ATOM 2009 C C . GLY A 1 269 ? 6.872 -2.094 -24.341 1.00 97.25 269 GLY A C 1
ATOM 2010 O O . GLY A 1 269 ? 6.052 -2.339 -23.465 1.00 97.25 269 GLY A O 1
ATOM 2011 N N . ASN A 1 270 ? 6.647 -2.328 -25.631 1.00 97.00 270 ASN A N 1
ATOM 2012 C CA . ASN A 1 270 ? 5.470 -3.018 -26.161 1.00 97.00 270 ASN A CA 1
ATOM 2013 C C . ASN A 1 270 ? 5.791 -3.699 -27.506 1.00 97.00 270 ASN A C 1
ATOM 2015 O O . ASN A 1 270 ? 6.951 -3.776 -27.925 1.00 97.00 270 ASN A O 1
ATOM 2019 N N . GLU A 1 271 ? 4.766 -4.169 -28.216 1.00 96.75 271 GLU A N 1
ATOM 2020 C CA . GLU A 1 271 ? 4.884 -4.795 -29.534 1.00 96.75 271 GLU A CA 1
ATOM 2021 C C . GLU A 1 271 ? 5.408 -3.852 -30.627 1.00 96.75 271 GLU A C 1
ATOM 2023 O O . GLU A 1 271 ? 5.812 -4.320 -31.688 1.00 96.75 271 GLU A O 1
ATOM 2028 N N . ALA A 1 272 ? 5.458 -2.538 -30.385 1.00 96.00 272 ALA A N 1
ATOM 2029 C CA . ALA A 1 272 ? 6.051 -1.553 -31.285 1.00 96.00 272 ALA A CA 1
ATOM 2030 C C . ALA A 1 272 ? 7.523 -1.222 -30.951 1.00 96.00 272 ALA A C 1
ATOM 2032 O O . ALA A 1 272 ? 8.196 -0.556 -31.756 1.00 96.00 272 ALA A O 1
ATOM 2033 N N . GLY A 1 273 ? 8.044 -1.679 -29.806 1.00 96.94 273 GLY A N 1
ATOM 2034 C CA . GLY A 1 273 ? 9.458 -1.605 -29.428 1.00 96.94 273 GLY A CA 1
ATOM 2035 C C . GLY A 1 273 ? 9.717 -1.224 -27.971 1.00 96.94 273 GLY A C 1
ATOM 2036 O O . GLY A 1 273 ? 8.796 -0.960 -27.209 1.00 96.94 273 GLY A O 1
ATOM 2037 N N . PHE A 1 274 ? 10.999 -1.154 -27.612 1.00 98.19 274 PHE A N 1
ATOM 2038 C CA . PHE A 1 274 ? 11.491 -0.586 -26.352 1.00 98.19 274 PHE A CA 1
ATOM 2039 C C . PHE A 1 274 ? 11.976 0.845 -26.585 1.00 98.19 274 PHE A C 1
ATOM 2041 O O . PHE A 1 274 ? 12.654 1.101 -27.584 1.00 98.19 274 PHE A O 1
ATOM 2048 N N . PHE A 1 275 ? 11.655 1.782 -25.696 1.00 98.19 275 PHE A N 1
ATOM 2049 C CA . PHE A 1 275 ? 12.012 3.184 -25.895 1.00 98.19 275 PHE A CA 1
ATOM 2050 C C . PHE A 1 275 ? 12.170 3.990 -24.605 1.00 98.19 275 PHE A C 1
ATOM 2052 O O . PHE A 1 275 ? 11.609 3.666 -23.559 1.00 98.19 275 PHE A O 1
ATOM 2059 N N . VAL A 1 276 ? 12.914 5.091 -24.737 1.00 98.31 276 VAL A N 1
ATOM 2060 C CA . VAL A 1 276 ? 12.946 6.202 -23.783 1.00 98.31 276 VAL A CA 1
ATOM 2061 C C . VAL A 1 276 ? 12.219 7.381 -24.417 1.00 98.31 276 VAL A C 1
ATOM 2063 O O . VAL A 1 276 ? 12.563 7.806 -25.526 1.00 98.31 276 VAL A O 1
ATOM 2066 N N . ARG A 1 277 ? 11.204 7.887 -23.717 1.00 97.69 277 ARG A N 1
ATOM 2067 C CA . ARG A 1 277 ? 10.319 8.958 -24.175 1.00 97.69 277 ARG A CA 1
ATOM 2068 C C . ARG A 1 277 ? 10.497 10.210 -23.324 1.00 97.69 277 ARG A C 1
ATOM 2070 O O . ARG A 1 277 ? 10.304 10.145 -22.114 1.00 97.69 277 ARG A O 1
ATOM 2077 N N . ASP A 1 278 ? 10.782 11.339 -23.965 1.00 97.88 278 ASP A N 1
ATOM 2078 C CA . ASP A 1 278 ? 10.677 12.665 -23.350 1.00 97.88 278 ASP A CA 1
ATOM 2079 C C . ASP A 1 278 ? 9.219 13.129 -23.429 1.00 97.88 278 ASP A C 1
ATOM 2081 O O . ASP A 1 278 ? 8.738 13.536 -24.491 1.00 97.88 278 ASP A O 1
ATOM 2085 N N . VAL A 1 279 ? 8.487 13.015 -22.321 1.00 97.25 279 VAL A N 1
ATOM 2086 C CA . VAL A 1 279 ? 7.065 13.382 -22.269 1.00 97.25 279 VAL A CA 1
ATOM 2087 C C . VAL A 1 279 ? 6.906 14.901 -22.355 1.00 97.25 279 VAL A C 1
ATOM 2089 O O . VAL A 1 279 ? 6.006 15.376 -23.051 1.00 97.25 279 VAL A O 1
ATOM 2092 N N . THR A 1 280 ? 7.808 15.658 -21.724 1.00 97.06 280 THR A N 1
ATOM 2093 C CA . THR A 1 280 ? 7.786 17.127 -21.705 1.00 97.06 280 THR A CA 1
ATOM 2094 C C . THR A 1 280 ? 8.016 17.717 -23.096 1.00 97.06 280 THR A C 1
ATOM 2096 O O . THR A 1 280 ? 7.357 18.684 -23.474 1.00 97.06 280 THR A O 1
ATOM 2099 N N . ALA A 1 281 ? 8.893 17.112 -23.898 1.00 94.94 281 ALA A N 1
ATOM 2100 C CA . ALA A 1 281 ? 9.209 17.568 -25.251 1.00 94.94 281 ALA A CA 1
ATOM 2101 C C . ALA A 1 281 ? 8.254 17.019 -26.331 1.00 94.94 281 ALA A C 1
ATOM 2103 O O . ALA A 1 281 ? 8.658 16.827 -27.474 1.00 94.94 281 ALA A O 1
ATOM 2104 N N . GLY A 1 282 ? 6.985 16.756 -26.001 1.00 95.38 282 GLY A N 1
ATOM 2105 C CA . GLY A 1 282 ? 5.994 16.281 -26.974 1.00 95.38 282 GLY A CA 1
ATOM 2106 C C . GLY A 1 282 ? 6.051 14.775 -27.238 1.00 95.38 282 GLY A C 1
ATOM 2107 O O . GLY A 1 282 ? 5.757 14.333 -28.347 1.00 95.38 282 GLY A O 1
ATOM 2108 N N . SER A 1 283 ? 6.408 13.978 -26.225 1.00 96.00 283 SER A N 1
ATOM 2109 C CA . SER A 1 283 ? 6.493 12.511 -26.320 1.00 96.00 283 SER A CA 1
ATOM 2110 C C . SER A 1 283 ? 7.509 12.008 -27.354 1.00 96.00 283 SER A C 1
ATOM 2112 O O . SER A 1 283 ? 7.313 10.958 -27.973 1.00 96.00 283 SER A O 1
ATOM 2114 N N . LEU A 1 284 ? 8.616 12.734 -27.532 1.00 96.56 284 LEU A N 1
ATOM 2115 C CA . LEU A 1 284 ? 9.687 12.333 -28.442 1.00 96.56 284 LEU A CA 1
ATOM 2116 C C . LEU A 1 284 ? 10.338 11.034 -27.966 1.00 96.56 284 LEU A C 1
ATOM 2118 O O . LEU A 1 284 ? 10.758 10.910 -26.817 1.00 96.56 284 LEU A O 1
ATOM 2122 N N . LEU A 1 285 ? 10.456 10.070 -28.876 1.00 96.50 285 LEU A N 1
ATOM 2123 C CA . LEU A 1 285 ? 11.136 8.799 -28.632 1.00 96.50 285 LEU A CA 1
ATOM 2124 C C . LEU A 1 285 ? 12.635 8.956 -28.900 1.00 96.50 285 LEU A C 1
ATOM 2126 O O . LEU A 1 285 ? 13.147 8.474 -29.911 1.00 96.50 285 LEU A O 1
ATOM 2130 N N . SER A 1 286 ? 13.323 9.672 -28.010 1.00 93.56 286 SER A N 1
ATOM 2131 C CA . SER A 1 286 ? 14.747 10.020 -28.134 1.00 93.56 286 SER A CA 1
ATOM 2132 C C . SER A 1 286 ? 15.662 8.797 -28.251 1.00 93.56 286 SER A C 1
ATOM 2134 O O . SER A 1 286 ? 16.738 8.879 -28.839 1.00 93.56 286 SER A O 1
ATOM 2136 N N . PHE A 1 287 ? 15.222 7.646 -27.738 1.00 96.75 287 PHE A N 1
ATOM 2137 C CA . PHE A 1 287 ? 15.840 6.347 -27.974 1.00 96.75 287 PHE A CA 1
ATOM 2138 C C . PHE A 1 287 ? 14.757 5.306 -28.244 1.00 96.75 287 PHE A C 1
ATOM 2140 O O . PHE A 1 287 ? 13.781 5.230 -27.499 1.00 96.75 287 PHE A O 1
ATOM 2147 N N . ARG A 1 288 ? 14.924 4.487 -29.287 1.00 97.31 288 ARG A N 1
ATOM 2148 C CA . ARG A 1 288 ? 13.981 3.417 -29.628 1.00 97.31 288 ARG A CA 1
ATOM 2149 C C . ARG A 1 288 ? 14.688 2.235 -30.277 1.00 97.31 288 ARG A C 1
ATOM 2151 O O . ARG A 1 288 ? 15.341 2.389 -31.305 1.00 97.31 288 ARG A O 1
ATOM 2158 N N . ILE A 1 289 ? 14.447 1.047 -29.737 1.00 97.94 289 ILE A N 1
ATOM 2159 C CA . ILE A 1 289 ? 14.768 -0.236 -30.356 1.00 97.94 289 ILE A CA 1
ATOM 2160 C C . ILE A 1 289 ? 13.460 -0.832 -30.870 1.00 97.94 289 ILE A C 1
ATOM 2162 O O . ILE A 1 289 ? 12.522 -1.059 -30.104 1.00 97.94 289 ILE A O 1
ATOM 2166 N N . ARG A 1 290 ? 13.373 -1.070 -32.180 1.00 97.31 290 ARG A N 1
ATOM 2167 C CA . ARG A 1 290 ? 12.208 -1.738 -32.774 1.00 97.31 290 ARG A CA 1
ATOM 2168 C C . ARG A 1 290 ? 12.270 -3.255 -32.545 1.00 97.31 290 ARG A C 1
ATOM 2170 O O . ARG A 1 290 ? 13.372 -3.802 -32.464 1.00 97.31 290 ARG A O 1
ATOM 2177 N N . PRO A 1 291 ? 11.117 -3.943 -32.487 1.00 97.19 291 PRO A N 1
ATOM 2178 C CA . PRO A 1 291 ? 11.080 -5.396 -32.409 1.00 97.19 291 PRO A CA 1
ATOM 2179 C C . PRO A 1 291 ? 11.867 -6.018 -33.564 1.00 97.19 291 PRO A C 1
ATOM 2181 O O . PRO A 1 291 ? 11.784 -5.553 -34.701 1.00 97.19 291 PRO A O 1
ATOM 2184 N N . GLY A 1 292 ? 12.643 -7.059 -33.265 1.00 96.25 292 GLY A N 1
ATOM 2185 C CA . GLY A 1 292 ? 13.476 -7.743 -34.255 1.00 96.25 292 GLY A CA 1
ATOM 2186 C C . GLY A 1 292 ? 14.788 -7.035 -34.612 1.00 96.25 292 GLY A C 1
ATOM 2187 O O . GLY A 1 292 ? 15.478 -7.504 -35.514 1.00 96.25 292 GLY A O 1
ATOM 2188 N N . ALA A 1 293 ? 15.162 -5.942 -33.932 1.00 96.88 293 ALA A N 1
ATOM 2189 C CA . ALA A 1 293 ? 16.495 -5.359 -34.085 1.00 96.88 293 ALA A CA 1
ATOM 2190 C C . ALA A 1 293 ? 17.584 -6.420 -33.795 1.00 96.88 293 ALA A C 1
ATOM 2192 O O . ALA A 1 293 ? 17.523 -7.070 -32.747 1.00 96.88 293 ALA A O 1
ATOM 2193 N N . PRO A 1 294 ? 18.572 -6.618 -34.691 1.00 95.56 294 PRO A N 1
ATOM 2194 C CA . PRO A 1 294 ? 19.639 -7.590 -34.475 1.00 95.56 294 PRO A CA 1
ATOM 2195 C C . PRO A 1 294 ? 20.477 -7.283 -33.229 1.00 95.56 294 PRO A C 1
ATOM 2197 O O . PRO A 1 294 ? 20.608 -6.126 -32.812 1.00 95.56 294 PRO A O 1
ATOM 2200 N N . GLY A 1 295 ? 21.111 -8.321 -32.678 1.00 95.31 295 GLY A N 1
ATOM 2201 C CA . GLY A 1 295 ? 22.128 -8.157 -31.640 1.00 95.31 295 GLY A CA 1
ATOM 2202 C C . GLY A 1 295 ? 23.229 -7.187 -32.080 1.00 95.31 295 GLY A C 1
ATOM 2203 O O . GLY A 1 295 ? 23.576 -7.125 -33.259 1.00 95.31 295 GLY A O 1
ATOM 2204 N N . SER A 1 296 ? 23.740 -6.403 -31.131 1.00 96.75 296 SER A N 1
ATOM 2205 C CA . SER A 1 296 ? 24.776 -5.388 -31.360 1.00 96.75 296 SER A CA 1
ATOM 2206 C C . SER A 1 296 ? 24.428 -4.329 -32.424 1.00 96.75 296 SER A C 1
ATOM 2208 O O . SER A 1 296 ? 25.317 -3.757 -33.054 1.00 96.75 296 SER A O 1
ATOM 2210 N N . SER A 1 297 ? 23.135 -4.018 -32.608 1.00 96.62 297 SER A N 1
ATOM 2211 C CA . SER A 1 297 ? 22.700 -2.844 -33.391 1.00 96.62 297 SER A CA 1
ATOM 2212 C C . SER A 1 297 ? 23.304 -1.538 -32.843 1.00 96.62 297 SER A C 1
ATOM 2214 O O . SER A 1 297 ? 23.696 -0.667 -33.614 1.00 96.62 297 SER A O 1
ATOM 2216 N N . LEU A 1 298 ? 23.423 -1.441 -31.515 1.00 96.81 298 LEU A N 1
ATOM 2217 C CA . LEU A 1 298 ? 24.266 -0.503 -30.776 1.00 96.81 298 LEU A CA 1
ATOM 2218 C C . LEU A 1 298 ? 24.892 -1.291 -29.621 1.00 96.81 298 LEU A C 1
ATOM 2220 O O . LEU A 1 298 ? 24.162 -1.855 -28.809 1.00 96.81 298 LEU A O 1
ATOM 2224 N N . ASP A 1 299 ? 26.217 -1.349 -29.567 1.00 97.81 299 ASP A N 1
ATOM 2225 C CA . ASP A 1 299 ? 26.975 -2.126 -28.584 1.00 97.81 299 ASP A CA 1
ATOM 2226 C C . ASP A 1 299 ? 28.102 -1.271 -27.998 1.00 97.81 299 ASP A C 1
ATOM 2228 O O . ASP A 1 299 ? 28.702 -0.464 -28.709 1.00 97.81 299 ASP A O 1
ATOM 2232 N N . ILE A 1 300 ? 28.389 -1.426 -26.707 1.00 97.88 300 ILE A N 1
ATOM 2233 C CA . ILE A 1 300 ? 29.541 -0.797 -26.058 1.00 97.88 300 ILE A CA 1
ATOM 2234 C C . ILE A 1 300 ? 30.382 -1.929 -25.484 1.00 97.88 300 ILE A C 1
ATOM 2236 O O . ILE A 1 300 ? 30.017 -2.549 -24.485 1.00 97.88 300 ILE A O 1
ATOM 2240 N N . ALA A 1 301 ? 31.518 -2.192 -26.121 1.00 97.56 301 ALA A N 1
ATOM 2241 C CA . ALA A 1 301 ? 32.412 -3.263 -25.722 1.00 97.56 301 ALA A CA 1
ATOM 2242 C C . ALA A 1 301 ? 33.074 -2.965 -24.365 1.00 97.56 301 ALA A C 1
ATOM 2244 O O . ALA A 1 301 ? 33.194 -1.815 -23.944 1.00 97.56 301 ALA A O 1
ATOM 2245 N N . ALA A 1 302 ? 33.589 -4.003 -23.696 1.00 97.62 302 ALA A N 1
ATOM 2246 C CA . ALA A 1 302 ? 34.217 -3.888 -22.371 1.00 97.62 302 ALA A CA 1
ATOM 2247 C C . ALA A 1 302 ? 35.435 -2.939 -22.324 1.00 97.62 302 ALA A C 1
ATOM 2249 O O . ALA A 1 302 ? 35.815 -2.462 -21.258 1.00 97.62 302 ALA A O 1
ATOM 2250 N N . ASN A 1 303 ? 36.047 -2.652 -23.474 1.00 97.06 303 ASN A N 1
ATOM 2251 C CA . ASN A 1 303 ? 37.132 -1.678 -23.615 1.00 97.06 303 ASN A CA 1
ATOM 2252 C C . ASN A 1 303 ? 36.639 -0.236 -23.873 1.00 97.06 303 ASN A C 1
ATOM 2254 O O . ASN A 1 303 ? 37.460 0.655 -24.080 1.00 97.06 303 ASN A O 1
ATOM 2258 N N . GLY A 1 304 ? 35.323 -0.006 -23.880 1.00 98.00 304 GLY A N 1
ATOM 2259 C CA . GLY A 1 304 ? 34.678 1.289 -24.102 1.00 98.00 304 GLY A CA 1
ATOM 2260 C C . GLY A 1 304 ? 34.447 1.663 -25.570 1.00 98.00 304 GLY A C 1
ATOM 2261 O O . GLY A 1 304 ? 33.902 2.733 -25.833 1.00 98.00 304 GLY A O 1
ATOM 2262 N N . ASN A 1 305 ? 34.844 0.824 -26.531 1.00 98.56 305 ASN A N 1
ATOM 2263 C CA . ASN A 1 305 ? 34.579 1.080 -27.947 1.00 98.56 305 ASN A CA 1
ATOM 22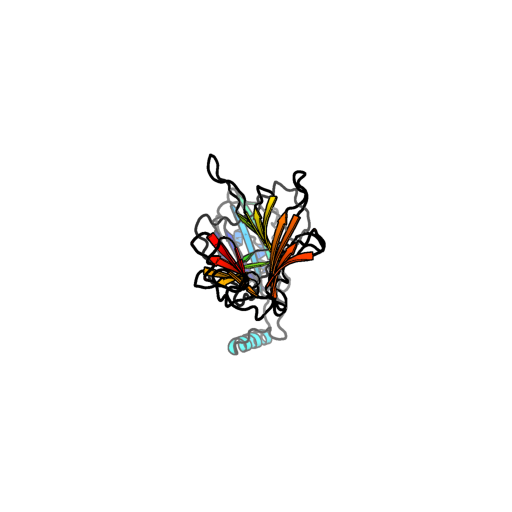64 C C . ASN A 1 305 ? 33.091 0.875 -28.276 1.00 98.56 305 ASN A C 1
ATOM 2266 O O . ASN A 1 305 ? 32.473 -0.069 -27.788 1.00 98.56 305 ASN A O 1
ATOM 2270 N N . VAL A 1 306 ? 32.542 1.712 -29.159 1.00 98.50 306 VAL A N 1
ATOM 2271 C CA . VAL A 1 306 ? 31.142 1.640 -29.604 1.00 98.50 306 VAL A CA 1
ATOM 2272 C C . VAL A 1 306 ? 31.047 0.935 -30.957 1.00 98.50 306 VAL A C 1
ATOM 2274 O O . VAL A 1 306 ? 31.733 1.313 -31.910 1.00 98.50 306 VAL A O 1
ATOM 2277 N N . GLY A 1 307 ? 30.181 -0.070 -31.054 1.00 98.06 307 GLY A N 1
ATOM 2278 C CA . GLY A 1 307 ? 29.846 -0.783 -32.283 1.00 98.06 307 GLY A CA 1
ATOM 2279 C C . GLY A 1 307 ? 28.437 -0.457 -32.783 1.00 98.06 307 GLY A C 1
ATOM 2280 O O . GLY A 1 307 ? 27.491 -0.421 -31.999 1.00 98.06 307 GLY A O 1
ATOM 2281 N N . ILE A 1 308 ? 28.293 -0.251 -34.094 1.00 98.06 308 ILE A N 1
ATOM 2282 C CA . ILE A 1 308 ? 27.007 -0.183 -34.801 1.00 98.06 308 ILE A CA 1
ATOM 2283 C C . ILE A 1 308 ? 26.959 -1.358 -35.779 1.00 98.06 308 ILE A C 1
ATOM 2285 O O . ILE A 1 308 ? 27.710 -1.387 -36.754 1.00 98.06 308 ILE A O 1
ATOM 2289 N N . GLY A 1 309 ? 26.114 -2.347 -35.484 1.00 97.44 309 GLY A N 1
ATOM 2290 C CA . GLY A 1 309 ? 26.024 -3.600 -36.243 1.00 97.44 309 GLY A CA 1
ATOM 2291 C C . GLY A 1 309 ? 27.116 -4.627 -35.916 1.00 97.44 309 GLY A C 1
ATOM 2292 O O . GLY A 1 309 ? 27.249 -5.622 -36.623 1.00 97.44 309 GLY A O 1
ATOM 2293 N N . THR A 1 310 ? 27.913 -4.415 -34.862 1.00 97.06 310 THR A N 1
ATOM 2294 C CA . THR A 1 310 ? 28.987 -5.332 -34.450 1.00 97.06 310 THR A CA 1
ATOM 2295 C C . THR A 1 310 ? 29.238 -5.282 -32.946 1.00 97.06 310 THR A C 1
ATOM 2297 O O . THR A 1 310 ? 29.363 -4.205 -32.372 1.00 97.06 310 THR A O 1
ATOM 2300 N N . GLY A 1 311 ? 29.356 -6.452 -32.312 1.00 97.19 311 GLY A N 1
ATOM 2301 C CA . GLY A 1 311 ? 29.767 -6.589 -30.906 1.00 97.19 311 GLY A CA 1
ATOM 2302 C C . GLY A 1 311 ? 31.287 -6.651 -30.711 1.00 97.19 311 GLY A C 1
ATOM 2303 O O . GLY A 1 311 ? 31.763 -6.808 -29.591 1.00 97.19 311 GLY A O 1
ATOM 2304 N N . ASN A 1 312 ? 32.073 -6.558 -31.794 1.00 96.88 312 ASN A N 1
ATOM 2305 C CA . ASN A 1 312 ? 33.539 -6.573 -31.743 1.00 96.88 312 ASN A CA 1
ATOM 2306 C C . ASN A 1 312 ? 34.145 -5.337 -32.443 1.00 96.88 312 ASN A C 1
ATOM 2308 O O . ASN A 1 312 ? 34.785 -5.450 -33.500 1.00 96.88 312 ASN A O 1
ATOM 2312 N N . PRO A 1 313 ? 33.919 -4.125 -31.905 1.00 98.06 313 PRO A N 1
ATOM 2313 C CA . PRO A 1 313 ? 34.411 -2.885 -32.493 1.00 98.06 313 PRO A CA 1
ATOM 2314 C C . PRO A 1 313 ? 35.952 -2.788 -32.483 1.00 98.06 313 PRO A C 1
ATOM 2316 O O . PRO A 1 313 ? 36.582 -2.839 -31.426 1.00 98.06 313 PRO A O 1
ATOM 2319 N N . GLN A 1 314 ? 36.566 -2.591 -33.661 1.00 97.62 314 GLN A N 1
ATOM 2320 C CA . GLN A 1 314 ? 38.031 -2.486 -33.839 1.00 97.62 314 GLN A CA 1
ATOM 2321 C C . GLN A 1 314 ? 38.561 -1.042 -33.748 1.00 97.62 314 GLN A C 1
ATOM 2323 O O . GLN A 1 314 ? 39.761 -0.798 -33.845 1.00 97.62 314 GLN A O 1
ATOM 2328 N N . ALA A 1 315 ? 37.667 -0.073 -33.561 1.00 97.88 315 ALA A N 1
ATOM 2329 C CA . ALA A 1 315 ? 37.973 1.341 -33.382 1.00 97.88 315 ALA A CA 1
ATOM 2330 C C . ALA A 1 315 ? 37.049 1.928 -32.308 1.00 97.88 315 ALA A C 1
ATOM 2332 O O . ALA A 1 315 ? 36.050 1.305 -31.951 1.00 97.88 315 ALA A O 1
ATOM 2333 N N . LYS A 1 316 ? 37.356 3.143 -31.824 1.00 98.19 316 LYS A N 1
ATOM 2334 C CA . LYS A 1 316 ? 36.536 3.844 -30.811 1.00 98.19 316 LYS A CA 1
ATOM 2335 C C . LYS A 1 316 ? 35.055 3.910 -31.197 1.00 98.19 316 LYS A C 1
ATOM 2337 O O . LYS A 1 316 ? 34.195 3.760 -30.338 1.00 98.19 316 LYS A O 1
ATOM 2342 N N . LEU A 1 317 ? 34.789 4.111 -32.486 1.00 98.31 317 LEU A N 1
ATOM 2343 C CA . LEU A 1 317 ? 33.490 3.936 -33.122 1.00 98.31 317 LEU A CA 1
ATOM 2344 C C . LEU A 1 317 ? 33.693 3.041 -34.352 1.00 98.31 317 LEU A C 1
ATOM 2346 O O . LEU A 1 317 ? 34.474 3.399 -35.233 1.00 98.31 317 LEU A O 1
ATOM 2350 N N . HIS A 1 318 ? 33.021 1.891 -34.404 1.00 98.25 318 HIS A N 1
ATOM 2351 C CA . HIS A 1 318 ? 33.065 0.944 -35.523 1.00 98.25 318 HIS A CA 1
ATOM 2352 C C . HIS A 1 318 ? 31.649 0.722 -36.065 1.00 98.25 318 HIS A C 1
ATOM 2354 O O . HIS A 1 318 ? 30.780 0.245 -35.340 1.00 98.25 318 HIS A O 1
ATOM 2360 N N . VAL A 1 319 ? 31.427 1.054 -37.336 1.00 97.38 319 VAL A N 1
ATOM 2361 C CA . VAL A 1 319 ? 30.186 0.756 -38.066 1.00 97.38 319 VAL A CA 1
ATOM 2362 C C . VAL A 1 319 ? 30.492 -0.364 -39.057 1.00 97.38 319 VAL A C 1
ATOM 2364 O O . VAL A 1 319 ? 31.430 -0.208 -39.840 1.00 97.38 319 VAL A O 1
ATOM 2367 N N . ALA A 1 320 ? 29.767 -1.480 -38.955 1.00 93.38 320 ALA A N 1
ATOM 2368 C CA . ALA A 1 320 ? 29.953 -2.668 -39.793 1.00 93.38 320 ALA A CA 1
ATOM 2369 C C . ALA A 1 320 ? 29.291 -2.544 -41.174 1.00 93.38 320 ALA A C 1
ATOM 2371 O O . ALA A 1 320 ? 28.262 -1.837 -41.279 1.00 93.38 320 ALA A O 1
#

Sequence (320 aa):
MAQDRFQSIPEAATSAEVRVVMPDGRITHRQFDRAAEIAKGPRHWLGTSPADGLYRYEIRFAQALSEVQRAAAAQARAEGGTASVEGMPEALAAVFGSFRVQGGEIQSQTGIETNATAARPKSGETPNDQVIPDDLIVQSSLCVGLDCVNNESFGFDTIRMKENNTRIKFEDTSTGTFPADDWQLTANDDASNGLNRFSIENITAATVPFTVQGSAPNNSLYINANGDVGLGTAVPGLKLSLSDTDTPSIRLEQTGAGGITPQTWDMAGNEAGFFVRDVTAGSLLSFRIRPGAPGSSLDIAANGNVGIGTGNPQAKLHVA

Foldseek 3Di:
DDQPAPDDDPPQFAWKKKWKQAQVRDIDIDIGRGSVVCSVDDCSVPDPQHDFFKMKMKMFTDGDDDPVRVVQVVVCVVVVHPDDGPPDDDGDDMAIDMWGADPSDTDDPPDRPPVDPDDDDDPPDPDPDDDDVDDDDDPQADEADPPDDPPDDQPRHRYHYDDLWDKDKDAAPDDDDDDGWIWMWTAFDPDDVGFRWTFIAGPVVRDTPDIDTPPQDPLCWEQEPVRATEHVDNDAPDSYRYDDPAKGKDKDWDDCPPNDDTWIWIFTQDQQFTFIFGVVVVRDRPDTDGPPDDPLCWEQEPVRAIEHVDNDAPDNYYYD

Radius of gyration: 39.37 Å; chains: 1; bounding box: 96×60×100 Å

pLDDT: mean 86.79, std 15.85, range [28.72, 98.75]

Secondary structure (DSSP, 8-state):
----------TT--EEEEEEE-TTS-EEEEEESSGGGGGG-HHHHH-S-PPSEEEEEEEEEEPPPPHHHHHHHHHHHHTT--SPPTTPPPPPPPEEEEEEEETTEEE---------------S----------S----SS-EEESTT--TT---TT-SEEE-SSS-EEEE-----SSS----EEEEES-SSTT---EEEEEETTTTEEEEEEETTPPTTSSEE-TTSPEEES-SS-SSSEEE--SS--EEEEEE-SGGGPPPEEEEEEEETTEEEEEETTTTSEEEEEE-TTPPTTSSEE-TTS-EEES-SS-SSSEEE-